Protein AF-A0A7C6W5L2-F1 (afdb_monomer_lite)

Structure (mmCIF, N/CA/C/O backbone):
data_AF-A0A7C6W5L2-F1
#
_entry.id   AF-A0A7C6W5L2-F1
#
loop_
_atom_site.group_PDB
_atom_site.id
_atom_site.type_symbol
_atom_site.label_atom_id
_atom_site.label_alt_id
_atom_site.label_comp_id
_atom_site.label_asym_id
_atom_site.label_entity_id
_atom_site.label_seq_id
_atom_site.pdbx_PDB_ins_code
_atom_site.Cartn_x
_atom_site.Cartn_y
_atom_site.Cartn_z
_atom_site.occupancy
_atom_site.B_iso_or_equiv
_atom_site.auth_seq_id
_atom_site.auth_comp_id
_atom_site.auth_asym_id
_atom_site.auth_atom_id
_atom_site.pdbx_PDB_model_num
ATOM 1 N N . MET A 1 1 ? 48.174 -34.275 -62.825 1.00 32.31 1 MET A N 1
ATOM 2 C CA . MET A 1 1 ? 49.366 -34.401 -63.696 1.00 32.31 1 MET A CA 1
ATOM 3 C C . MET A 1 1 ? 49.491 -33.127 -64.518 1.00 32.31 1 MET A C 1
ATOM 5 O O . MET A 1 1 ? 48.513 -32.712 -65.124 1.00 32.31 1 MET A O 1
ATOM 9 N N . SER A 1 2 ? 50.629 -32.445 -64.409 1.00 30.73 2 SER A N 1
ATOM 10 C CA . SER A 1 2 ? 50.827 -31.044 -64.792 1.00 30.73 2 SER A CA 1
ATOM 11 C C . SER A 1 2 ? 50.818 -30.806 -66.311 1.00 30.73 2 SER A C 1
ATOM 13 O O . SER A 1 2 ? 51.576 -31.419 -67.053 1.00 30.73 2 SER A O 1
ATOM 15 N N . LYS A 1 3 ? 50.015 -29.836 -66.771 1.00 38.62 3 LYS A N 1
ATOM 16 C CA . LYS A 1 3 ? 50.147 -29.201 -68.102 1.00 38.62 3 LYS A CA 1
ATOM 17 C C . LYS A 1 3 ? 51.087 -27.974 -68.085 1.00 38.62 3 LYS A C 1
ATOM 19 O O . LYS A 1 3 ? 51.081 -27.175 -69.011 1.00 38.62 3 LYS A O 1
ATOM 24 N N . TYR A 1 4 ? 51.915 -27.842 -67.047 1.00 45.22 4 TYR A N 1
ATOM 25 C CA . TYR A 1 4 ? 52.828 -26.714 -66.814 1.00 45.22 4 TYR A CA 1
ATOM 26 C C . TYR A 1 4 ? 54.312 -26.855 -67.250 1.00 45.22 4 TYR A C 1
ATOM 28 O O . TYR A 1 4 ? 55.061 -25.924 -66.961 1.00 45.22 4 TYR A O 1
ATOM 36 N N . PRO A 1 5 ? 54.806 -27.896 -67.965 1.00 44.97 5 PRO A N 1
ATOM 37 C CA . PRO A 1 5 ? 56.204 -27.876 -68.412 1.00 44.97 5 PRO A CA 1
ATOM 38 C C . PRO A 1 5 ? 56.435 -27.195 -69.772 1.00 44.97 5 PRO A C 1
ATOM 40 O O . PRO A 1 5 ? 57.545 -26.745 -70.023 1.00 44.97 5 PRO A O 1
ATOM 43 N N . LEU A 1 6 ? 55.436 -27.082 -70.656 1.00 40.78 6 LEU A N 1
ATOM 44 C CA . LEU A 1 6 ? 55.685 -26.679 -72.053 1.00 40.78 6 LEU A CA 1
ATOM 45 C C . LEU A 1 6 ? 55.864 -25.166 -72.251 1.00 40.78 6 LEU A C 1
ATOM 47 O O . LEU A 1 6 ? 56.738 -24.765 -73.013 1.00 40.78 6 LEU A O 1
ATOM 51 N N . THR A 1 7 ? 55.111 -24.318 -71.547 1.00 45.84 7 THR A N 1
ATOM 52 C CA . THR A 1 7 ? 55.201 -22.853 -71.715 1.00 45.84 7 THR A CA 1
ATOM 53 C C . THR A 1 7 ? 56.449 -22.276 -71.044 1.00 45.84 7 THR A C 1
ATOM 55 O O . THR A 1 7 ? 57.139 -21.446 -71.630 1.00 45.84 7 THR A O 1
ATOM 58 N N . VAL A 1 8 ? 56.797 -22.774 -69.851 1.00 45.59 8 VAL A N 1
ATOM 59 C CA . VAL A 1 8 ? 58.032 -22.393 -69.145 1.00 45.59 8 VAL A CA 1
ATOM 60 C C . VAL A 1 8 ? 59.259 -22.918 -69.895 1.00 45.59 8 VAL A C 1
ATOM 62 O O . VAL A 1 8 ? 60.218 -22.170 -70.073 1.00 45.59 8 VAL A O 1
ATOM 65 N N . ALA A 1 9 ? 59.210 -24.146 -70.431 1.00 44.41 9 ALA A N 1
ATOM 66 C CA . ALA A 1 9 ? 60.276 -24.663 -71.290 1.00 44.41 9 ALA A CA 1
ATOM 67 C C . ALA A 1 9 ? 60.397 -23.878 -72.605 1.00 44.41 9 ALA A C 1
ATOM 69 O O . ALA A 1 9 ? 61.513 -23.604 -73.023 1.00 44.41 9 ALA A O 1
ATOM 70 N N . ALA A 1 10 ? 59.295 -23.452 -73.233 1.00 46.69 10 ALA A N 1
ATOM 71 C CA . ALA A 1 10 ? 59.334 -22.654 -74.463 1.00 46.69 10 ALA A CA 1
ATOM 72 C C . ALA A 1 10 ? 59.912 -21.242 -74.245 1.00 46.69 10 ALA A C 1
ATOM 74 O O . ALA A 1 10 ? 60.641 -20.738 -75.100 1.00 46.69 10 ALA A O 1
ATOM 75 N N . ILE A 1 11 ? 59.633 -20.622 -73.093 1.00 49.59 11 ILE A N 1
ATOM 76 C CA . ILE A 1 11 ? 60.203 -19.323 -72.701 1.00 49.59 11 ILE A CA 1
ATOM 77 C C . ILE A 1 11 ? 61.696 -19.463 -72.360 1.00 49.59 11 ILE A C 1
ATOM 79 O O . ILE A 1 11 ? 62.499 -18.645 -72.810 1.00 49.59 11 ILE A O 1
ATOM 83 N N . LEU A 1 12 ? 62.088 -20.525 -71.643 1.00 44.00 12 LEU A N 1
ATOM 84 C CA . LEU A 1 12 ? 63.493 -20.839 -71.346 1.00 44.00 12 LEU A CA 1
ATOM 85 C C . LEU A 1 12 ? 64.294 -21.172 -72.617 1.00 44.00 12 LEU A C 1
ATOM 87 O O . LEU A 1 12 ? 65.422 -20.711 -72.766 1.00 44.00 12 LEU A O 1
ATOM 91 N N . TYR A 1 13 ? 63.706 -21.919 -73.557 1.00 46.22 13 TYR A N 1
ATOM 92 C CA . TYR A 1 13 ? 64.364 -22.327 -74.801 1.00 46.22 13 TYR A CA 1
ATOM 93 C C . TYR A 1 13 ? 64.533 -21.156 -75.782 1.00 46.22 13 TYR A C 1
ATOM 95 O O . TYR A 1 13 ? 65.563 -21.064 -76.442 1.00 46.22 13 TYR A O 1
ATOM 103 N N . ARG A 1 14 ? 63.581 -20.209 -75.844 1.00 44.06 14 ARG A N 1
ATOM 104 C CA . ARG A 1 14 ? 63.756 -18.965 -76.624 1.00 44.06 14 ARG A CA 1
ATOM 105 C C . ARG A 1 14 ? 64.799 -18.027 -76.016 1.00 44.06 14 ARG A C 1
ATOM 107 O O . ARG A 1 14 ? 65.613 -17.496 -76.760 1.00 44.06 14 ARG A O 1
ATOM 114 N N . GLY A 1 15 ? 64.819 -17.871 -74.689 1.00 45.81 15 GLY A N 1
ATOM 115 C CA . GLY A 1 15 ? 65.802 -17.022 -74.002 1.00 45.81 15 GLY A CA 1
ATOM 116 C C . GLY A 1 15 ? 67.249 -17.525 -74.106 1.00 45.81 15 GLY A C 1
ATOM 117 O O . GLY A 1 15 ? 68.173 -16.722 -74.083 1.00 45.81 15 GLY A O 1
ATOM 118 N N . LEU A 1 16 ? 67.450 -18.838 -74.263 1.00 45.91 16 LEU A N 1
ATOM 119 C CA . LEU A 1 16 ? 68.765 -19.446 -74.509 1.00 45.91 16 LEU A CA 1
ATOM 120 C C . LEU A 1 16 ? 69.234 -19.323 -75.970 1.00 45.91 16 LEU A C 1
ATOM 122 O O . LEU A 1 16 ? 70.437 -19.301 -76.216 1.00 45.91 16 LEU A O 1
ATOM 126 N N . MET A 1 17 ? 68.304 -19.257 -76.930 1.00 44.97 17 MET A N 1
ATOM 127 C CA . MET A 1 17 ? 68.608 -19.203 -78.371 1.00 44.97 17 MET A CA 1
ATOM 128 C C . MET A 1 17 ? 68.812 -17.773 -78.888 1.00 44.97 17 MET A C 1
ATOM 130 O O . MET A 1 17 ? 69.548 -17.562 -79.850 1.00 44.97 17 MET A O 1
ATOM 134 N N . GLU A 1 18 ? 68.196 -16.783 -78.246 1.00 47.03 18 GLU A N 1
ATOM 135 C CA . GLU A 1 18 ? 68.377 -15.365 -78.551 1.00 47.03 18 GLU A CA 1
ATOM 136 C C . GLU A 1 18 ? 69.381 -14.776 -77.558 1.00 47.03 18 GLU A C 1
ATOM 138 O O . GLU A 1 18 ? 69.009 -14.207 -76.535 1.00 47.03 18 GLU A O 1
ATOM 143 N N . GLY A 1 19 ? 70.675 -14.957 -77.834 1.00 50.03 19 GLY A N 1
ATOM 144 C CA . GLY A 1 19 ? 71.755 -14.394 -77.027 1.00 50.03 19 GLY A CA 1
ATOM 145 C C . GLY A 1 19 ? 71.702 -12.864 -76.971 1.00 50.03 19 GLY A C 1
ATOM 146 O O . GLY A 1 19 ? 72.379 -12.204 -77.749 1.00 50.03 19 GLY A O 1
ATOM 147 N N . SER A 1 20 ? 70.903 -12.304 -76.057 1.00 45.38 20 SER A N 1
ATOM 148 C CA . SER A 1 20 ? 70.954 -10.906 -75.613 1.00 45.38 20 SER A CA 1
ATOM 149 C C . SER A 1 20 ? 69.972 -10.620 -74.461 1.00 45.38 20 SER A C 1
ATOM 151 O O . SER A 1 20 ? 68.774 -10.857 -74.581 1.00 45.38 20 SER A O 1
ATOM 153 N N . ASN A 1 21 ? 70.499 -9.985 -73.407 1.00 46.78 21 ASN A N 1
ATOM 154 C CA . ASN A 1 21 ? 69.825 -9.185 -72.370 1.00 46.78 21 ASN A CA 1
ATOM 155 C C . ASN A 1 21 ? 69.047 -9.906 -71.247 1.00 46.78 21 ASN A C 1
ATOM 157 O O . ASN A 1 21 ? 67.815 -9.926 -71.215 1.00 46.78 21 ASN A O 1
ATOM 161 N N . GLU A 1 22 ? 69.803 -10.312 -70.219 1.00 48.34 22 GLU A N 1
ATOM 162 C CA . GLU A 1 22 ? 69.369 -10.610 -68.835 1.00 48.34 22 GLU A CA 1
ATOM 163 C C . GLU A 1 22 ? 68.296 -9.625 -68.305 1.00 48.34 22 GLU A C 1
ATOM 165 O O . GLU A 1 22 ? 67.343 -10.012 -67.631 1.00 48.34 22 GLU A O 1
ATOM 170 N N . THR A 1 23 ? 68.363 -8.355 -68.714 1.00 55.75 23 THR A N 1
ATOM 171 C CA . THR A 1 23 ? 67.434 -7.280 -68.331 1.00 55.75 23 THR A CA 1
ATOM 172 C C . THR A 1 23 ? 66.011 -7.414 -68.882 1.00 55.75 23 THR A C 1
ATOM 174 O O . THR A 1 23 ? 65.064 -7.002 -68.209 1.00 55.75 23 THR A O 1
ATOM 177 N N . ILE A 1 24 ? 65.810 -7.983 -70.076 1.00 52.53 24 ILE A N 1
ATOM 178 C CA . ILE A 1 24 ? 64.459 -8.178 -70.642 1.00 52.53 24 ILE A CA 1
ATOM 179 C C . ILE A 1 24 ? 63.781 -9.377 -69.975 1.00 52.53 24 ILE A C 1
ATOM 181 O O . ILE A 1 24 ? 62.580 -9.340 -69.696 1.00 52.53 24 ILE A O 1
ATOM 185 N N . PHE A 1 25 ? 64.557 -10.422 -69.684 1.00 48.88 25 PHE A N 1
ATOM 186 C CA . PHE A 1 25 ? 64.067 -11.619 -69.014 1.00 48.88 25 PHE A CA 1
ATOM 187 C C . PHE A 1 25 ? 63.649 -11.324 -67.571 1.00 48.88 25 PHE A C 1
ATOM 189 O O . PHE A 1 25 ? 62.540 -11.678 -67.172 1.00 48.88 25 PHE A O 1
ATOM 196 N N . ASP A 1 26 ? 64.473 -10.593 -66.816 1.00 55.25 26 ASP A N 1
ATOM 197 C CA . ASP A 1 26 ? 64.144 -10.199 -65.443 1.00 55.25 26 ASP A CA 1
ATOM 198 C C . ASP A 1 26 ? 62.945 -9.254 -65.368 1.00 55.25 26 ASP A C 1
ATOM 200 O O . ASP A 1 26 ? 62.120 -9.368 -64.458 1.00 55.25 26 ASP A O 1
ATOM 204 N N . LYS A 1 27 ? 62.801 -8.351 -66.345 1.00 61.06 27 LYS A N 1
ATOM 205 C CA . LYS A 1 27 ? 61.622 -7.487 -66.451 1.00 61.06 27 LYS A CA 1
ATOM 206 C C . LYS A 1 27 ? 60.355 -8.309 -66.702 1.00 61.06 27 LYS A C 1
ATOM 208 O O . LYS A 1 27 ? 59.398 -8.179 -65.943 1.00 61.06 27 LYS A O 1
ATOM 213 N N . ARG A 1 28 ? 60.379 -9.224 -67.678 1.00 55.06 28 ARG A N 1
ATOM 214 C CA . ARG A 1 28 ? 59.243 -10.117 -67.972 1.00 55.06 28 ARG A CA 1
ATOM 215 C C . ARG A 1 28 ? 58.920 -11.065 -66.819 1.00 55.06 28 ARG A C 1
ATOM 217 O O . ARG A 1 28 ? 57.756 -11.349 -66.571 1.00 55.06 28 ARG A O 1
ATOM 224 N N . LYS A 1 29 ? 59.930 -11.533 -66.082 1.00 52.66 29 LYS A N 1
ATOM 225 C CA . LYS A 1 29 ? 59.749 -12.367 -64.888 1.00 52.66 29 LYS A CA 1
ATOM 226 C C . LYS A 1 29 ? 59.066 -11.594 -63.758 1.00 52.66 29 LYS A C 1
ATOM 228 O O . LYS A 1 29 ? 58.183 -12.143 -63.107 1.00 52.66 29 LYS A O 1
ATOM 233 N N . LYS A 1 30 ? 59.444 -10.331 -63.529 1.00 62.56 30 LYS A N 1
ATOM 234 C CA . LYS A 1 30 ? 58.779 -9.456 -62.547 1.00 62.56 30 LYS A CA 1
ATOM 235 C C . LYS A 1 30 ? 57.338 -9.142 -62.947 1.00 62.56 30 LYS A C 1
ATOM 237 O O . LYS A 1 30 ? 56.463 -9.244 -62.095 1.00 62.56 30 LYS A O 1
ATOM 242 N N . GLU A 1 31 ? 57.096 -8.834 -64.222 1.00 66.25 31 GLU A N 1
ATOM 243 C CA . GLU A 1 31 ? 55.747 -8.626 -64.772 1.00 66.25 31 GLU A CA 1
ATOM 244 C C . GLU A 1 31 ? 54.879 -9.882 -64.593 1.00 66.25 31 GLU A C 1
ATOM 246 O O . GLU A 1 31 ? 53.773 -9.791 -64.075 1.00 66.25 31 GLU A O 1
ATOM 251 N N . TYR A 1 32 ? 55.413 -11.071 -64.893 1.00 60.19 32 TYR A N 1
ATOM 252 C CA . TYR A 1 32 ? 54.702 -12.339 -64.703 1.00 60.19 32 TYR A CA 1
ATOM 253 C C . TYR A 1 32 ? 54.380 -12.641 -63.229 1.00 60.19 32 TYR A C 1
ATOM 255 O O . TYR A 1 32 ? 53.272 -13.058 -62.908 1.00 60.19 32 TYR A O 1
ATOM 263 N N . ILE A 1 33 ? 55.332 -12.424 -62.311 1.00 62.69 33 ILE A N 1
ATOM 264 C CA . ILE A 1 33 ? 55.107 -12.623 -60.866 1.00 62.69 33 ILE A CA 1
ATOM 265 C C . ILE A 1 33 ? 54.039 -11.656 -60.342 1.00 62.69 33 ILE A C 1
ATOM 267 O O . ILE A 1 33 ? 53.239 -12.034 -59.487 1.00 62.69 33 ILE A O 1
ATOM 271 N N . GLN A 1 34 ? 54.033 -10.417 -60.833 1.00 69.19 34 GLN A N 1
ATOM 272 C CA . GLN A 1 34 ? 53.025 -9.426 -60.474 1.00 69.19 34 GLN A CA 1
ATOM 273 C C . GLN A 1 34 ? 51.640 -9.835 -61.000 1.00 69.19 34 GLN A C 1
ATOM 275 O O . GLN A 1 34 ? 50.690 -9.853 -60.225 1.00 69.19 34 GLN A O 1
ATOM 280 N N . GLU A 1 35 ? 51.542 -10.277 -62.256 1.00 66.69 35 GLU A N 1
ATOM 281 C CA . GLU A 1 35 ? 50.292 -10.782 -62.844 1.00 66.69 35 GLU A CA 1
ATOM 282 C C . GLU A 1 35 ? 49.745 -12.022 -62.113 1.00 66.69 35 GLU A C 1
ATOM 284 O O . GLU A 1 35 ? 48.538 -12.138 -61.913 1.00 66.69 35 GLU A O 1
ATOM 289 N N . GLU A 1 36 ? 50.607 -12.945 -61.677 1.00 69.00 36 GLU A N 1
ATOM 290 C CA . GLU A 1 36 ? 50.207 -14.107 -60.865 1.00 69.00 36 GLU A CA 1
ATOM 291 C C . GLU A 1 36 ? 49.667 -13.692 -59.490 1.00 69.00 36 GLU A C 1
ATOM 293 O O . GLU A 1 36 ? 48.654 -14.228 -59.043 1.00 69.00 36 GLU A O 1
ATOM 298 N N . LYS A 1 37 ? 50.293 -12.708 -58.828 1.00 68.31 37 LYS A N 1
ATOM 299 C CA . LYS A 1 37 ? 49.798 -12.169 -57.550 1.00 68.31 37 LYS A CA 1
ATOM 300 C C . LYS A 1 37 ? 48.452 -11.466 -57.707 1.00 68.31 37 LYS A C 1
ATOM 302 O O . LYS A 1 37 ? 47.569 -11.672 -56.878 1.00 68.31 37 LYS A O 1
ATOM 307 N N . GLU A 1 38 ? 48.290 -10.680 -58.769 1.00 66.50 38 GLU A N 1
ATOM 308 C CA . GLU A 1 38 ? 47.026 -10.015 -59.098 1.00 66.50 38 GLU A CA 1
ATOM 309 C C . GLU A 1 38 ? 45.922 -11.043 -59.364 1.00 66.50 38 GLU A C 1
ATOM 311 O O . GLU A 1 38 ? 44.841 -10.949 -58.787 1.00 66.50 38 GLU A O 1
ATOM 316 N N . ARG A 1 39 ? 46.207 -12.093 -60.145 1.00 64.88 39 ARG A N 1
ATOM 317 C CA . ARG A 1 39 ? 45.255 -13.186 -60.403 1.00 64.88 39 ARG A CA 1
ATOM 318 C C . ARG A 1 39 ? 44.911 -13.990 -59.152 1.00 64.88 39 ARG A C 1
ATOM 320 O O . ARG A 1 39 ? 43.749 -14.346 -58.978 1.00 64.88 39 ARG A O 1
ATOM 327 N N . ALA A 1 40 ? 45.884 -14.278 -58.287 1.00 66.81 40 ALA A N 1
ATOM 328 C CA . ALA A 1 40 ? 45.647 -15.000 -57.039 1.00 66.81 40 ALA A CA 1
ATOM 329 C C . ALA A 1 40 ? 44.753 -14.198 -56.080 1.00 66.81 40 ALA A C 1
ATOM 331 O O . ALA A 1 40 ? 43.814 -14.761 -55.522 1.00 66.81 40 ALA A O 1
ATOM 332 N N . PHE A 1 41 ? 44.997 -12.889 -55.949 1.00 61.59 41 PHE A N 1
ATOM 333 C CA . PHE A 1 41 ? 44.138 -11.981 -55.186 1.00 61.59 41 PHE A CA 1
ATOM 334 C C . PHE A 1 41 ? 42.732 -11.896 -55.787 1.00 61.59 41 PHE A C 1
ATOM 336 O O . PHE A 1 41 ? 41.747 -12.094 -55.086 1.00 61.59 41 PHE A O 1
ATOM 343 N N . VAL A 1 42 ? 42.608 -11.680 -57.099 1.00 59.88 42 VAL A N 1
ATOM 344 C CA . VAL A 1 42 ? 41.291 -11.630 -57.750 1.00 59.88 42 VAL A CA 1
ATOM 345 C C . VAL A 1 42 ? 40.543 -12.955 -57.582 1.00 59.88 42 VAL A C 1
ATOM 347 O O . VAL A 1 42 ? 39.346 -12.948 -57.316 1.00 59.88 42 VAL A O 1
ATOM 350 N N . SER A 1 43 ? 41.232 -14.098 -57.639 1.00 64.38 43 SER A N 1
ATOM 351 C CA . SER A 1 43 ? 40.622 -15.403 -57.375 1.00 64.38 43 SER A CA 1
ATOM 352 C C . SER A 1 43 ? 40.175 -15.588 -55.920 1.00 64.38 43 SER A C 1
ATOM 354 O O . SER A 1 43 ? 39.200 -16.308 -55.703 1.00 64.38 43 SER A O 1
ATOM 356 N N . SER A 1 44 ? 40.858 -14.998 -54.931 1.00 60.28 44 SER A N 1
ATOM 357 C CA . SER A 1 44 ? 40.404 -15.036 -53.534 1.00 60.28 44 SER A CA 1
ATOM 358 C C . SER A 1 44 ? 39.222 -14.094 -53.307 1.00 60.28 44 SER A C 1
ATOM 360 O O . SER A 1 44 ? 38.222 -14.524 -52.743 1.00 60.28 44 SER A O 1
ATOM 362 N N . VAL A 1 45 ? 39.267 -12.870 -53.845 1.00 54.31 45 VAL A N 1
ATOM 363 C CA . VAL A 1 45 ? 38.169 -11.888 -53.747 1.00 54.31 45 VAL A CA 1
ATOM 364 C C . VAL A 1 45 ? 36.915 -12.374 -54.478 1.00 54.31 45 VAL A C 1
ATOM 366 O O . VAL A 1 45 ? 35.826 -12.246 -53.943 1.00 54.31 45 VAL A O 1
ATOM 369 N N . LEU A 1 46 ? 37.027 -13.017 -55.647 1.00 60.44 46 LEU A N 1
ATOM 370 C CA . LEU A 1 46 ? 35.873 -13.624 -56.336 1.00 60.44 46 LEU A CA 1
ATOM 371 C C . LEU A 1 46 ? 35.185 -14.720 -55.513 1.00 60.44 46 LEU A C 1
ATOM 373 O O . LEU A 1 46 ? 33.991 -14.959 -55.680 1.00 60.44 46 LEU A O 1
ATOM 377 N N . LYS A 1 47 ? 35.944 -15.417 -54.663 1.00 62.28 47 LYS A N 1
ATOM 378 C CA . LYS A 1 47 ? 35.429 -16.493 -53.815 1.00 62.28 47 LYS A CA 1
ATOM 379 C C . LYS A 1 47 ? 34.795 -15.957 -52.533 1.00 62.28 47 LYS A C 1
ATOM 381 O O . LYS A 1 47 ? 33.846 -16.558 -52.041 1.00 62.28 47 LYS A O 1
ATOM 386 N N . GLU A 1 48 ? 35.351 -14.881 -51.993 1.00 48.56 48 GLU A N 1
ATOM 387 C CA . GLU A 1 48 ? 34.982 -14.329 -50.690 1.00 48.56 48 GLU A CA 1
ATOM 388 C C . GLU A 1 48 ? 33.934 -13.209 -50.812 1.00 48.56 48 GLU A C 1
ATOM 390 O O . GLU A 1 48 ? 33.037 -13.143 -49.982 1.00 48.56 48 GLU A O 1
ATOM 395 N N . TYR A 1 49 ? 33.974 -12.424 -51.899 1.00 56.22 49 TYR A N 1
ATOM 396 C CA . TYR A 1 49 ? 33.248 -11.154 -52.077 1.00 56.22 49 TYR A CA 1
ATOM 397 C C . TYR A 1 49 ? 32.587 -11.002 -53.472 1.00 56.22 49 TYR A C 1
ATOM 399 O O . TYR A 1 49 ? 32.880 -10.066 -54.228 1.00 56.22 49 TYR A O 1
ATOM 407 N N . PRO A 1 50 ? 31.693 -11.924 -53.887 1.00 57.25 50 PRO A N 1
ATOM 408 C CA . PRO A 1 50 ? 31.160 -11.958 -55.255 1.00 57.25 50 PRO A CA 1
ATOM 409 C C . PRO A 1 50 ? 30.245 -10.768 -55.607 1.00 57.25 50 PRO A C 1
ATOM 411 O O . PRO A 1 50 ? 30.118 -10.418 -56.782 1.00 57.25 50 PRO A O 1
ATOM 414 N N . HIS A 1 51 ? 29.613 -10.129 -54.619 1.00 52.31 51 HIS A N 1
ATOM 415 C CA . HIS A 1 51 ? 28.629 -9.062 -54.841 1.00 52.31 51 HIS A CA 1
ATOM 416 C C . HIS A 1 51 ? 29.272 -7.683 -55.066 1.00 52.31 51 HIS A C 1
ATOM 418 O O . HIS A 1 51 ? 28.863 -6.966 -55.984 1.00 52.31 51 HIS A O 1
ATOM 424 N N . ALA A 1 52 ? 30.329 -7.344 -54.320 1.00 51.81 52 ALA A N 1
ATOM 425 C CA . ALA A 1 52 ? 31.068 -6.086 -54.474 1.00 51.81 52 ALA A CA 1
ATOM 426 C C . ALA A 1 52 ? 31.731 -5.953 -55.862 1.00 51.81 52 ALA A C 1
ATOM 428 O O . ALA A 1 52 ? 31.800 -4.867 -56.442 1.00 51.81 52 ALA A O 1
ATOM 429 N N . ILE A 1 53 ? 32.152 -7.078 -56.447 1.00 55.62 53 ILE A N 1
ATOM 430 C CA . ILE A 1 53 ? 32.722 -7.127 -57.800 1.00 55.62 53 ILE A CA 1
ATOM 431 C C . ILE A 1 53 ? 31.657 -6.824 -58.869 1.00 55.62 53 ILE A C 1
ATOM 433 O O . ILE A 1 53 ? 31.934 -6.093 -59.822 1.00 55.62 53 ILE A O 1
ATOM 437 N N . GLY A 1 54 ? 30.428 -7.327 -58.709 1.00 56.12 54 GLY A N 1
ATOM 438 C CA . GLY A 1 54 ? 29.327 -7.062 -59.646 1.00 56.12 54 GLY A CA 1
ATOM 439 C C . GLY A 1 54 ? 28.988 -5.572 -59.779 1.00 56.12 54 GLY A C 1
ATOM 440 O O . GLY A 1 54 ? 28.626 -5.112 -60.866 1.00 56.12 54 GLY A O 1
ATOM 441 N N . TYR A 1 55 ? 29.180 -4.811 -58.698 1.00 51.84 55 TYR A N 1
ATOM 442 C CA . TYR A 1 55 ? 28.994 -3.362 -58.660 1.00 51.84 55 TYR A CA 1
ATOM 443 C C . TYR A 1 55 ? 30.101 -2.599 -59.410 1.00 51.84 55 TYR A C 1
ATOM 445 O O . TYR A 1 55 ? 29.809 -1.666 -60.154 1.00 51.84 55 TYR A O 1
ATOM 453 N N . LEU A 1 56 ? 31.365 -3.018 -59.275 1.00 54.03 56 LEU A N 1
ATOM 454 C CA . LEU A 1 56 ? 32.515 -2.325 -59.877 1.00 54.03 56 LEU A CA 1
ATOM 455 C C . LEU A 1 56 ? 32.665 -2.544 -61.384 1.00 54.03 56 LEU A C 1
ATOM 457 O O . LEU A 1 56 ? 33.128 -1.651 -62.088 1.00 54.03 56 LEU A O 1
ATOM 461 N N . ILE A 1 57 ? 32.279 -3.719 -61.881 1.00 57.09 57 ILE A N 1
ATOM 462 C CA . ILE A 1 57 ? 32.424 -4.086 -63.302 1.00 57.09 57 ILE A CA 1
ATOM 463 C C . ILE A 1 57 ? 31.090 -3.909 -64.057 1.00 57.09 57 ILE A C 1
ATOM 465 O O . ILE A 1 57 ? 30.990 -4.195 -65.246 1.00 57.09 57 ILE A O 1
ATOM 469 N N . GLY A 1 58 ? 30.050 -3.412 -63.374 1.00 47.91 58 GLY A N 1
ATOM 470 C CA . GLY A 1 58 ? 28.755 -3.084 -63.964 1.00 47.91 58 GLY A CA 1
ATOM 471 C C . GLY A 1 58 ? 28.042 -4.294 -64.566 1.00 47.91 58 GLY A C 1
ATOM 472 O O . GLY A 1 58 ? 27.946 -4.392 -65.780 1.00 47.91 58 GLY A O 1
ATOM 473 N N . ASN A 1 59 ? 27.532 -5.210 -63.732 1.00 50.78 59 ASN A N 1
ATOM 474 C CA . ASN A 1 59 ? 26.599 -6.304 -64.087 1.00 50.78 59 ASN A CA 1
ATOM 475 C C . ASN A 1 59 ? 26.922 -7.179 -65.329 1.00 50.78 59 ASN A C 1
ATOM 477 O O . ASN A 1 59 ? 26.083 -7.977 -65.747 1.00 50.78 59 ASN A O 1
ATOM 481 N N . HIS A 1 60 ? 28.125 -7.106 -65.900 1.00 46.84 60 HIS A N 1
ATOM 482 C CA . HIS A 1 60 ? 28.509 -7.832 -67.116 1.00 46.84 60 HIS A CA 1
ATOM 483 C C . HIS A 1 60 ? 29.256 -9.149 -66.870 1.00 46.84 60 HIS A C 1
ATOM 485 O O . HIS A 1 60 ? 29.763 -9.749 -67.815 1.00 46.84 60 HIS A O 1
ATOM 491 N N . LEU A 1 61 ? 29.264 -9.675 -65.641 1.00 49.28 61 LEU A N 1
ATOM 492 C CA . LEU A 1 61 ? 29.784 -11.020 -65.368 1.00 49.28 61 LEU A CA 1
ATOM 493 C C . LEU A 1 61 ? 28.791 -12.097 -65.834 1.00 49.28 61 LEU A C 1
ATOM 495 O O . LEU A 1 61 ? 28.178 -12.810 -65.044 1.00 49.28 61 LEU A O 1
ATOM 499 N N . SER A 1 62 ? 28.623 -12.224 -67.149 1.00 42.72 62 SER A N 1
ATOM 500 C CA . SER A 1 62 ? 27.923 -13.347 -67.760 1.00 42.72 62 SER A CA 1
ATOM 501 C C . SER A 1 62 ? 28.868 -14.546 -67.851 1.00 42.72 62 SER A C 1
ATOM 503 O O . SER A 1 62 ? 29.588 -14.663 -68.831 1.00 42.72 62 SER A O 1
ATOM 505 N N . ASN A 1 63 ? 28.868 -15.431 -66.849 1.00 46.00 63 ASN A N 1
ATOM 506 C CA . ASN A 1 63 ? 29.317 -16.836 -66.931 1.00 46.00 63 ASN A CA 1
ATOM 507 C C . ASN A 1 63 ? 30.579 -17.154 -67.773 1.00 46.00 63 ASN A C 1
ATOM 509 O O . ASN A 1 63 ? 30.654 -18.214 -68.395 1.00 46.00 63 ASN A O 1
ATOM 513 N N . THR A 1 64 ? 31.588 -16.287 -67.805 1.00 45.41 64 THR A N 1
ATOM 514 C CA . THR A 1 64 ? 32.854 -16.572 -68.490 1.00 45.41 64 THR A CA 1
ATOM 515 C C . THR A 1 64 ? 33.937 -16.821 -67.455 1.00 45.41 64 THR A C 1
ATOM 517 O O . THR A 1 64 ? 34.309 -15.919 -66.713 1.00 45.41 64 THR A O 1
ATOM 520 N N . GLU A 1 65 ? 34.469 -18.047 -67.429 1.00 52.16 65 GLU A N 1
ATOM 521 C CA . GLU A 1 65 ? 35.530 -18.536 -66.524 1.00 52.16 65 GLU A CA 1
ATOM 522 C C . GLU A 1 65 ? 36.881 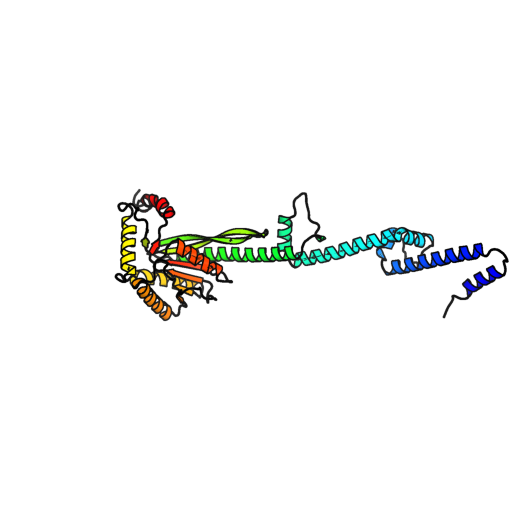-17.790 -66.645 1.00 52.16 65 GLU A C 1
ATOM 524 O O . GLU A 1 65 ? 37.883 -18.203 -66.063 1.00 52.16 65 GLU A O 1
ATOM 529 N N . THR A 1 66 ? 36.947 -16.687 -67.391 1.00 58.06 66 THR A N 1
ATOM 530 C CA . THR A 1 66 ? 38.175 -15.926 -67.630 1.00 58.06 66 THR A CA 1
ATOM 531 C C . THR A 1 66 ? 37.890 -14.429 -67.680 1.00 58.06 66 THR A C 1
ATOM 533 O O . THR A 1 66 ? 37.287 -13.954 -68.641 1.00 58.06 66 THR A O 1
ATOM 536 N N . LEU A 1 67 ? 38.373 -13.699 -66.670 1.00 62.88 67 LEU A N 1
ATOM 537 C CA . LEU A 1 67 ? 38.453 -12.236 -66.669 1.00 62.88 67 LEU A CA 1
ATOM 538 C C . LEU A 1 67 ? 39.548 -11.757 -67.633 1.00 62.88 67 LEU A C 1
ATOM 540 O O . LEU A 1 67 ? 40.616 -12.373 -67.738 1.00 62.88 67 LEU A O 1
ATOM 544 N N . SER A 1 68 ? 39.306 -10.641 -68.314 1.00 68.88 68 SER A N 1
ATOM 545 C CA . SER A 1 68 ? 40.320 -9.937 -69.098 1.00 68.88 68 SER A CA 1
ATOM 546 C C . SER A 1 68 ? 41.377 -9.285 -68.195 1.00 68.88 68 SER A C 1
ATOM 548 O O . SER A 1 68 ? 41.178 -9.076 -66.997 1.00 68.88 68 SER A O 1
ATOM 550 N N . LYS A 1 69 ? 42.539 -8.954 -68.772 1.00 64.00 69 LYS A N 1
ATOM 551 C CA . LYS A 1 69 ? 43.655 -8.338 -68.036 1.00 64.00 69 LYS A CA 1
ATOM 552 C C . LYS A 1 69 ? 43.276 -6.981 -67.425 1.00 64.00 69 LYS A C 1
ATOM 554 O O . LYS A 1 69 ? 43.681 -6.693 -66.303 1.00 64.00 69 LYS A O 1
ATOM 559 N N . ASP A 1 70 ? 42.475 -6.194 -68.136 1.00 66.00 70 ASP A N 1
ATOM 560 C CA . ASP A 1 70 ? 42.053 -4.862 -67.694 1.00 66.00 70 ASP A CA 1
ATOM 561 C C . ASP A 1 70 ? 41.026 -4.939 -66.550 1.00 66.00 70 ASP A C 1
ATOM 563 O O . ASP A 1 70 ? 41.063 -4.127 -65.624 1.00 66.00 70 ASP A O 1
ATOM 567 N N . GLU A 1 71 ? 40.164 -5.963 -66.551 1.00 65.44 71 GLU A N 1
ATOM 568 C CA . GLU A 1 71 ? 39.238 -6.250 -65.445 1.00 65.44 71 GLU A CA 1
ATOM 569 C C . GLU A 1 71 ? 39.987 -6.699 -64.185 1.00 65.44 71 GLU A C 1
ATOM 571 O O . GLU A 1 71 ? 39.726 -6.180 -63.102 1.00 65.44 71 GLU A O 1
ATOM 576 N N . VAL A 1 72 ? 40.969 -7.601 -64.317 1.00 63.66 72 VAL A N 1
ATOM 577 C CA . VAL A 1 72 ? 41.830 -8.030 -63.195 1.00 63.66 72 VAL A CA 1
ATOM 578 C C . VAL A 1 72 ? 42.558 -6.833 -62.585 1.00 63.66 72 VAL A C 1
ATOM 580 O O . VAL A 1 72 ? 42.583 -6.686 -61.363 1.00 63.66 72 VAL A O 1
ATOM 583 N N . HIS A 1 73 ? 43.103 -5.954 -63.429 1.00 66.88 73 HIS A N 1
ATOM 584 C CA . HIS A 1 73 ? 43.802 -4.762 -62.967 1.00 66.88 73 HIS A CA 1
ATOM 585 C C . HIS A 1 73 ? 42.852 -3.784 -62.267 1.00 66.88 73 HIS A C 1
ATOM 587 O O . HIS A 1 73 ? 43.172 -3.286 -61.195 1.00 66.88 73 HIS A O 1
ATOM 593 N N . THR A 1 74 ? 41.647 -3.576 -62.804 1.00 66.19 74 THR A N 1
ATOM 594 C CA . THR A 1 74 ? 40.639 -2.685 -62.212 1.00 66.19 74 THR A CA 1
ATOM 595 C C . THR A 1 74 ? 40.157 -3.186 -60.847 1.00 66.19 74 THR A C 1
ATOM 597 O O . THR A 1 74 ? 40.036 -2.389 -59.919 1.00 66.19 74 THR A O 1
ATOM 600 N N . ILE A 1 75 ? 39.924 -4.492 -60.680 1.00 62.75 75 ILE A N 1
ATOM 601 C CA . ILE A 1 75 ? 39.567 -5.079 -59.376 1.00 62.75 75 ILE A CA 1
ATOM 602 C C . ILE A 1 75 ? 40.720 -4.896 -58.383 1.00 62.75 75 ILE A C 1
ATOM 604 O O . ILE A 1 75 ? 40.509 -4.453 -57.256 1.00 62.75 75 ILE A O 1
ATOM 608 N N . TYR A 1 76 ? 41.950 -5.198 -58.805 1.00 61.34 76 TYR A N 1
ATOM 609 C CA . TYR A 1 76 ? 43.131 -5.092 -57.950 1.00 61.34 76 TYR A CA 1
ATOM 610 C C . TYR A 1 76 ? 43.418 -3.642 -57.524 1.00 61.34 76 TYR A C 1
ATOM 612 O O . TYR A 1 76 ? 43.720 -3.385 -56.361 1.00 61.34 76 TYR A O 1
ATOM 620 N N . SER A 1 77 ? 43.273 -2.677 -58.437 1.00 67.00 77 SER A N 1
ATOM 621 C CA . SER A 1 77 ? 43.456 -1.247 -58.157 1.00 67.00 77 SER A CA 1
ATOM 622 C C . SER A 1 77 ? 42.381 -0.657 -57.241 1.00 67.00 77 SER A C 1
ATOM 624 O O . SER A 1 77 ? 42.629 0.374 -56.625 1.00 67.00 77 SER A O 1
ATOM 626 N N . ASN A 1 78 ? 41.219 -1.305 -57.120 1.00 62.06 78 ASN A N 1
ATOM 627 C CA . ASN A 1 78 ? 40.124 -0.890 -56.237 1.00 62.06 78 ASN A CA 1
ATOM 628 C C . ASN A 1 78 ? 40.029 -1.734 -54.955 1.00 62.06 78 ASN A C 1
ATOM 630 O O . ASN A 1 78 ? 39.016 -1.679 -54.261 1.00 62.06 78 ASN A O 1
ATOM 634 N N . ARG A 1 79 ? 41.078 -2.495 -54.617 1.00 64.12 79 ARG A N 1
ATOM 635 C CA . ARG A 1 79 ? 41.133 -3.385 -53.447 1.00 64.12 79 ARG A CA 1
ATOM 636 C C . ARG A 1 79 ? 40.618 -2.741 -52.155 1.00 64.12 79 ARG A C 1
ATOM 638 O O . ARG A 1 79 ? 39.703 -3.278 -51.541 1.00 64.12 79 ARG A O 1
ATOM 645 N N . ASP A 1 80 ? 41.152 -1.580 -51.786 1.00 58.69 80 ASP A N 1
ATOM 646 C CA . ASP A 1 80 ? 40.794 -0.901 -50.532 1.00 58.69 80 ASP A CA 1
ATOM 647 C C . ASP A 1 80 ? 39.325 -0.425 -50.534 1.00 58.69 80 ASP A C 1
ATOM 649 O O . ASP A 1 80 ? 38.663 -0.349 -49.498 1.00 58.69 80 ASP A O 1
ATOM 653 N N . SER A 1 81 ? 38.777 -0.131 -51.720 1.00 56.47 81 SER A N 1
ATOM 654 C CA . SER A 1 81 ? 37.362 0.225 -51.896 1.00 56.47 81 SER A CA 1
ATOM 655 C C . SER A 1 81 ? 36.440 -0.996 -51.783 1.00 56.47 81 SER A C 1
ATOM 657 O O . SER A 1 81 ? 35.349 -0.886 -51.241 1.00 56.47 81 SER A O 1
ATOM 659 N N . ILE A 1 82 ? 36.877 -2.170 -52.246 1.00 55.31 82 ILE A N 1
ATOM 660 C CA . ILE A 1 82 ? 36.120 -3.428 -52.116 1.00 55.31 82 ILE A CA 1
ATOM 661 C C . ILE A 1 82 ? 36.081 -3.879 -50.654 1.00 55.31 82 ILE A C 1
ATOM 663 O O . ILE A 1 82 ? 35.007 -4.161 -50.129 1.00 55.31 82 ILE A O 1
ATOM 667 N N . GLU A 1 83 ? 37.239 -3.890 -49.989 1.00 55.12 83 GLU A N 1
ATOM 668 C CA . GLU A 1 83 ? 37.355 -4.279 -48.578 1.00 55.12 83 GLU A CA 1
ATOM 669 C C . GLU A 1 83 ? 36.544 -3.327 -47.663 1.00 55.12 83 GLU A C 1
ATOM 671 O O . GLU A 1 83 ? 35.951 -3.769 -46.679 1.00 55.12 83 GLU A O 1
ATOM 676 N N . SER A 1 84 ? 36.424 -2.035 -48.010 1.00 55.06 84 SER A N 1
ATOM 677 C CA . SER A 1 84 ? 35.616 -1.065 -47.246 1.00 55.06 84 SER A CA 1
ATOM 678 C C . SER A 1 84 ? 34.101 -1.145 -47.486 1.00 55.06 84 SER A C 1
ATOM 680 O O . SER A 1 84 ? 33.338 -0.934 -46.542 1.00 55.06 84 SER A O 1
ATOM 682 N N . ILE A 1 85 ? 33.641 -1.474 -48.700 1.00 53.22 85 ILE A N 1
ATOM 683 C CA . ILE A 1 85 ? 32.207 -1.667 -49.001 1.00 53.22 85 ILE A CA 1
ATOM 684 C C . ILE A 1 85 ? 31.654 -2.884 -48.249 1.00 53.22 85 ILE A C 1
ATOM 686 O O . ILE A 1 85 ? 30.596 -2.798 -47.631 1.00 53.22 85 ILE A O 1
ATOM 690 N N . GLU A 1 86 ? 32.390 -3.994 -48.242 1.00 51.22 86 GLU A N 1
ATOM 691 C CA . GLU A 1 86 ? 32.006 -5.216 -47.525 1.00 51.22 86 GLU A CA 1
ATOM 692 C C . GLU A 1 86 ? 32.051 -5.040 -46.003 1.00 51.22 86 GLU A C 1
ATOM 694 O O . GLU A 1 86 ? 31.126 -5.472 -45.319 1.00 51.22 86 GLU A O 1
ATOM 699 N N . SER A 1 87 ? 33.055 -4.328 -45.468 1.00 55.44 87 SER A N 1
ATOM 700 C CA . SER A 1 87 ? 33.044 -3.915 -44.055 1.00 55.44 87 SER A CA 1
ATOM 701 C C . SER A 1 87 ? 31.769 -3.131 -43.738 1.00 55.44 87 SER A C 1
ATOM 703 O O . SER A 1 87 ? 31.076 -3.455 -42.782 1.00 55.44 87 SER A O 1
ATOM 705 N N . SER A 1 88 ? 31.393 -2.168 -44.587 1.00 57.34 88 SER A N 1
ATOM 706 C CA . SER A 1 88 ? 30.172 -1.376 -44.412 1.00 57.34 88 SER A CA 1
ATOM 707 C C . SER A 1 88 ? 28.877 -2.200 -44.498 1.00 57.34 88 SER A C 1
ATOM 709 O O . SER A 1 88 ? 27.903 -1.844 -43.832 1.00 57.34 88 SER A O 1
ATOM 711 N N . GLU A 1 89 ? 28.810 -3.250 -45.321 1.00 57.78 89 GLU A N 1
ATOM 712 C CA . GLU A 1 89 ? 27.624 -4.114 -45.442 1.00 57.78 89 GLU A CA 1
ATOM 713 C C . GLU A 1 89 ? 27.539 -5.160 -44.320 1.00 57.78 89 GLU A C 1
ATOM 715 O O . GLU A 1 89 ? 26.456 -5.380 -43.771 1.00 57.78 89 GLU A O 1
ATOM 720 N N . ALA A 1 90 ? 28.666 -5.757 -43.923 1.00 57.06 90 ALA A N 1
ATOM 721 C CA . ALA A 1 90 ? 28.749 -6.678 -42.791 1.00 57.06 90 ALA A CA 1
ATOM 722 C C . ALA A 1 90 ? 28.441 -5.970 -41.464 1.00 57.06 90 ALA A C 1
ATOM 724 O O . ALA A 1 90 ? 27.663 -6.487 -40.657 1.00 57.06 90 ALA A O 1
ATOM 725 N N . ASP A 1 91 ? 28.963 -4.755 -41.279 1.00 57.84 91 ASP A N 1
ATOM 726 C CA . ASP A 1 91 ? 28.638 -3.891 -40.146 1.00 57.84 91 ASP A CA 1
ATOM 727 C C . ASP A 1 91 ? 27.137 -3.584 -40.129 1.00 57.84 91 ASP A C 1
ATOM 729 O O . ASP A 1 91 ? 26.470 -3.750 -39.108 1.00 57.84 91 ASP A O 1
ATOM 733 N N . LYS A 1 92 ? 26.553 -3.232 -41.280 1.00 61.44 92 LYS A N 1
ATOM 734 C CA . LYS A 1 92 ? 25.113 -2.972 -41.395 1.00 61.44 92 LYS A CA 1
ATOM 735 C C . LYS A 1 92 ? 24.265 -4.196 -41.028 1.00 61.44 92 LYS A C 1
ATOM 737 O O . LYS A 1 92 ? 23.313 -4.057 -40.263 1.00 61.44 92 LYS A O 1
ATOM 742 N N . ALA A 1 93 ? 24.618 -5.389 -41.508 1.00 64.38 93 ALA A N 1
ATOM 743 C CA . ALA A 1 93 ? 23.910 -6.627 -41.177 1.00 64.38 93 ALA A CA 1
ATOM 744 C C . ALA A 1 93 ? 24.042 -7.002 -39.688 1.00 64.38 93 ALA A C 1
ATOM 746 O O . ALA A 1 93 ? 23.062 -7.414 -39.060 1.00 64.38 93 ALA A O 1
ATOM 747 N N . PHE A 1 94 ? 25.229 -6.821 -39.104 1.00 63.38 94 PHE A N 1
ATOM 748 C CA . PHE A 1 94 ? 25.473 -7.006 -37.674 1.00 63.38 94 PHE A CA 1
ATOM 749 C C . PHE A 1 94 ? 24.630 -6.039 -36.828 1.00 63.38 94 PHE A C 1
ATOM 751 O O . PHE A 1 94 ? 23.974 -6.460 -35.871 1.00 63.38 94 PHE A O 1
ATOM 758 N N . TYR A 1 95 ? 24.571 -4.761 -37.211 1.00 61.72 95 TYR A N 1
ATOM 759 C CA . TYR A 1 95 ? 23.764 -3.756 -36.521 1.00 61.72 95 TYR A CA 1
ATOM 760 C C . TYR A 1 95 ? 22.262 -3.995 -36.673 1.00 61.72 95 TYR A C 1
ATOM 762 O O . TYR A 1 95 ? 21.532 -3.827 -35.701 1.00 61.72 95 TYR A O 1
ATOM 770 N N . GLU A 1 96 ? 21.784 -4.452 -37.834 1.00 65.50 96 GLU A N 1
ATOM 771 C CA . GLU A 1 96 ? 20.380 -4.843 -38.014 1.00 65.50 96 GLU A CA 1
ATOM 772 C C . GLU A 1 96 ? 19.995 -6.049 -37.143 1.00 65.50 96 GLU A C 1
ATOM 774 O O . GLU A 1 96 ? 18.878 -6.107 -36.621 1.00 65.50 96 GLU A O 1
ATOM 779 N N . GLN A 1 97 ? 20.907 -7.006 -36.943 1.00 71.81 97 GLN A N 1
ATOM 780 C CA . GLN A 1 97 ? 20.679 -8.134 -36.035 1.00 71.81 97 GLN A CA 1
ATOM 781 C C . GLN A 1 97 ? 20.700 -7.704 -34.567 1.00 71.81 97 GLN A C 1
ATOM 783 O O . GLN A 1 97 ? 19.796 -8.079 -33.819 1.00 71.81 97 GLN A O 1
ATOM 788 N N . ARG A 1 98 ? 21.675 -6.882 -34.156 1.00 70.94 98 ARG A N 1
ATOM 789 C CA . ARG A 1 98 ? 21.721 -6.307 -32.801 1.00 70.94 98 ARG A CA 1
ATOM 790 C C . ARG A 1 98 ? 20.483 -5.451 -32.523 1.00 70.94 98 ARG A C 1
ATOM 792 O O . ARG A 1 98 ? 19.920 -5.560 -31.440 1.00 70.94 98 ARG A O 1
ATOM 799 N N . TYR A 1 99 ? 20.013 -4.687 -33.512 1.00 69.00 99 TYR A N 1
ATOM 800 C CA . TYR A 1 99 ? 18.769 -3.916 -33.457 1.00 69.00 99 TYR A CA 1
ATOM 801 C C . TYR A 1 99 ? 17.550 -4.771 -33.174 1.00 69.00 99 TYR A C 1
ATOM 803 O O . TYR A 1 99 ? 16.833 -4.538 -32.203 1.00 69.00 99 TYR A O 1
ATOM 811 N N . LYS A 1 100 ? 17.338 -5.797 -33.999 1.00 73.75 100 LYS A N 1
ATOM 812 C CA . LYS A 1 100 ? 16.209 -6.711 -33.827 1.00 73.75 100 LYS A CA 1
ATOM 813 C C . LYS A 1 100 ? 16.272 -7.443 -32.494 1.00 73.75 100 LYS A C 1
ATOM 815 O O . LYS A 1 100 ? 15.229 -7.635 -31.886 1.00 73.75 100 LYS A O 1
ATOM 820 N N . ARG A 1 101 ? 17.471 -7.830 -32.043 1.00 84.31 101 ARG A N 1
ATOM 821 C CA . ARG A 1 101 ? 17.652 -8.491 -30.748 1.00 84.31 101 ARG A CA 1
ATOM 822 C C . ARG A 1 101 ? 17.281 -7.562 -29.598 1.00 84.31 101 ARG A C 1
ATOM 824 O O . ARG A 1 101 ? 16.379 -7.892 -28.847 1.00 84.31 101 ARG A O 1
ATOM 831 N N . LEU A 1 102 ? 17.924 -6.400 -29.490 1.00 79.94 102 LEU A N 1
ATOM 832 C CA . LEU A 1 102 ? 17.699 -5.472 -28.377 1.00 79.94 102 LEU A CA 1
ATOM 833 C C . LEU A 1 102 ? 16.267 -4.927 -28.353 1.00 79.94 102 LEU A C 1
ATOM 835 O O . LEU A 1 102 ? 15.679 -4.832 -27.286 1.00 79.94 102 LEU A O 1
ATOM 839 N N . GLY A 1 103 ? 15.672 -4.640 -29.515 1.00 79.88 103 GLY A N 1
ATOM 840 C CA . GLY A 1 103 ? 14.264 -4.241 -29.591 1.00 79.88 103 GLY A CA 1
ATOM 841 C C . GLY A 1 103 ? 13.271 -5.361 -29.259 1.00 79.88 103 GLY A C 1
ATOM 842 O O . GLY A 1 103 ? 12.115 -5.069 -28.977 1.00 79.88 103 GLY A O 1
ATOM 843 N N . TRP A 1 104 ? 13.695 -6.628 -29.307 1.00 82.81 104 TRP A N 1
ATOM 844 C CA . TRP A 1 104 ? 12.880 -7.773 -28.898 1.00 82.81 104 TRP A CA 1
ATOM 845 C C . TRP A 1 104 ? 13.089 -8.143 -27.425 1.00 82.81 104 TRP A C 1
ATOM 847 O O . TRP A 1 104 ? 12.128 -8.513 -26.760 1.00 82.81 104 TRP A O 1
ATOM 857 N N . GLU A 1 105 ? 14.322 -8.042 -26.923 1.00 88.69 105 GLU A N 1
ATOM 858 C CA . GLU A 1 105 ? 14.676 -8.349 -25.531 1.00 88.69 105 GLU A CA 1
ATOM 859 C C . GLU A 1 105 ? 14.269 -7.233 -24.561 1.00 88.69 105 GLU A C 1
ATOM 861 O O . GLU A 1 105 ? 13.831 -7.541 -23.457 1.00 88.69 105 GLU A O 1
ATOM 866 N N . TYR A 1 106 ? 14.386 -5.964 -24.973 1.00 91.50 106 TYR A N 1
ATOM 867 C CA . TYR A 1 106 ? 14.130 -4.783 -24.136 1.00 91.50 106 TYR A CA 1
ATOM 868 C C . TYR A 1 106 ? 13.239 -3.755 -24.860 1.00 91.50 106 TYR A C 1
ATOM 870 O O . TYR A 1 106 ? 13.669 -2.625 -25.134 1.00 91.50 106 TYR A O 1
ATOM 878 N N . PRO A 1 107 ? 12.017 -4.139 -25.269 1.00 88.56 107 PRO A N 1
ATOM 879 C CA . PRO A 1 107 ? 11.147 -3.272 -26.058 1.00 88.56 107 PRO A CA 1
ATOM 880 C C . PRO A 1 107 ? 10.794 -1.964 -25.335 1.00 88.56 107 PRO A C 1
ATOM 882 O O . PRO A 1 107 ? 10.808 -0.901 -25.964 1.00 88.56 107 PRO A O 1
ATOM 885 N N . ASN A 1 108 ? 10.525 -2.018 -24.027 1.00 90.12 108 ASN A N 1
ATOM 886 C CA . ASN A 1 108 ? 10.171 -0.847 -23.231 1.00 90.12 108 ASN A CA 1
ATOM 887 C C . ASN A 1 108 ? 11.410 0.004 -22.936 1.00 90.12 108 ASN A C 1
ATOM 889 O O . ASN A 1 108 ? 11.371 1.225 -23.087 1.00 90.12 108 ASN A O 1
ATOM 893 N N . GLY A 1 109 ? 12.536 -0.634 -22.607 1.00 89.38 109 GLY A N 1
ATOM 894 C CA . GLY A 1 109 ? 13.820 0.022 -22.392 1.00 89.38 109 GLY A CA 1
ATOM 895 C C . GLY A 1 109 ? 14.252 0.834 -23.611 1.00 89.38 109 GLY A C 1
ATOM 896 O O . GLY A 1 109 ? 14.674 1.979 -23.470 1.00 89.38 109 GLY A O 1
ATOM 897 N N . VAL A 1 110 ? 14.054 0.300 -24.823 1.00 87.12 110 VAL A N 1
ATOM 898 C CA . VAL A 1 110 ? 14.309 1.026 -26.079 1.00 87.12 110 VAL A CA 1
ATOM 899 C C . VAL A 1 110 ? 13.381 2.230 -26.241 1.00 87.12 110 VAL A C 1
ATOM 901 O O . VAL A 1 110 ? 13.840 3.296 -26.651 1.00 87.12 110 VAL A O 1
ATOM 904 N N . GLU A 1 111 ? 12.085 2.097 -25.951 1.00 86.75 111 GLU A N 1
ATOM 905 C CA . GLU A 1 111 ? 11.148 3.222 -26.050 1.00 86.75 111 GLU A CA 1
ATOM 906 C C . GLU A 1 111 ? 11.508 4.345 -25.069 1.00 86.75 111 GLU A C 1
ATOM 908 O O . GLU A 1 111 ? 11.515 5.525 -25.430 1.00 86.75 111 GLU A O 1
ATOM 913 N N . VAL A 1 112 ? 11.847 3.974 -23.837 1.00 87.50 112 VAL A N 1
ATOM 914 C CA . VAL A 1 112 ? 12.268 4.902 -22.791 1.00 87.50 112 VAL A CA 1
ATOM 915 C C . VAL A 1 112 ? 13.577 5.595 -23.159 1.00 87.50 112 VAL A C 1
ATOM 917 O O . VAL A 1 112 ? 13.662 6.820 -23.072 1.00 87.50 112 VAL A O 1
ATOM 920 N N . TYR A 1 113 ? 14.575 4.839 -23.618 1.00 88.25 113 TYR A N 1
ATOM 921 C CA . TYR A 1 113 ? 15.875 5.371 -24.021 1.00 88.25 113 TYR A CA 1
ATOM 922 C C . TYR A 1 113 ? 15.723 6.459 -25.085 1.00 88.25 113 TYR A C 1
ATOM 924 O O . TYR A 1 113 ? 16.301 7.540 -24.979 1.00 88.25 113 TYR A O 1
ATOM 932 N N . LYS A 1 114 ? 14.861 6.216 -26.077 1.00 84.81 114 LYS A N 1
ATOM 933 C CA . LYS A 1 114 ? 14.542 7.209 -27.106 1.00 84.81 114 LYS A CA 1
ATOM 934 C C . LYS A 1 114 ? 13.943 8.478 -26.518 1.00 84.81 114 LYS A C 1
ATOM 936 O O . LYS A 1 114 ? 14.345 9.566 -26.903 1.00 84.81 114 LYS A O 1
ATOM 941 N N . LYS A 1 115 ? 13.016 8.369 -25.563 1.00 84.50 115 LYS A N 1
ATOM 942 C CA . LYS A 1 115 ? 12.425 9.550 -24.905 1.00 84.50 115 LYS A CA 1
ATOM 943 C C . LYS A 1 115 ? 13.453 10.354 -24.103 1.00 84.50 115 LYS A C 1
ATOM 945 O O . LYS A 1 115 ? 13.297 11.565 -23.982 1.00 84.50 115 LYS A O 1
ATOM 950 N N . LEU A 1 116 ? 14.465 9.691 -23.546 1.00 84.75 116 LEU A N 1
ATOM 951 C CA . LEU A 1 116 ? 15.508 10.323 -22.738 1.00 84.75 116 LEU A CA 1
ATOM 952 C C . LEU A 1 116 ? 16.586 11.009 -23.576 1.00 84.75 116 LEU A C 1
ATOM 954 O O . LEU A 1 116 ? 17.006 12.118 -23.244 1.00 84.75 116 LEU A O 1
ATOM 958 N N . TYR A 1 117 ? 17.036 10.352 -24.644 1.00 82.56 117 TYR A N 1
ATOM 959 C CA . TYR A 1 117 ? 18.235 10.763 -25.372 1.00 82.56 117 TYR A CA 1
ATOM 960 C C . TYR A 1 117 ? 17.965 11.265 -26.784 1.00 82.56 117 TYR A C 1
ATOM 962 O O . TYR A 1 117 ? 18.820 11.942 -27.352 1.00 82.56 117 TYR A O 1
ATOM 970 N N . GLU A 1 118 ? 16.795 10.985 -27.357 1.00 80.12 118 GLU A N 1
ATOM 971 C CA . GLU A 1 118 ? 16.440 11.448 -28.693 1.00 80.12 118 GLU A CA 1
ATOM 972 C C . GLU A 1 118 ? 15.491 12.650 -28.635 1.00 80.12 118 GLU A C 1
ATOM 974 O O . GLU A 1 118 ? 14.643 12.798 -27.757 1.00 80.12 118 GLU A O 1
ATOM 979 N N . ASN A 1 119 ? 15.640 13.548 -29.602 1.00 78.25 119 ASN A N 1
ATOM 980 C CA . ASN A 1 119 ? 14.716 14.646 -29.858 1.00 78.25 119 ASN A CA 1
ATOM 981 C C . ASN A 1 119 ? 14.662 14.929 -31.365 1.00 78.25 119 ASN A C 1
ATOM 983 O O . ASN A 1 119 ? 15.387 14.316 -32.148 1.00 78.25 119 ASN A O 1
ATOM 987 N N . GLU A 1 120 ? 13.835 15.888 -31.786 1.00 72.25 120 GLU A N 1
ATOM 988 C CA . GLU A 1 120 ? 13.639 16.215 -33.209 1.00 72.25 120 GLU A CA 1
ATOM 989 C C . GLU A 1 120 ? 14.943 16.519 -33.974 1.00 72.25 120 GLU A C 1
ATOM 991 O O . GLU A 1 120 ? 14.995 16.339 -35.188 1.00 72.25 120 GLU A O 1
ATOM 996 N N . ASN A 1 121 ? 16.003 16.946 -33.279 1.00 70.75 121 ASN A N 1
ATOM 997 C CA . ASN A 1 121 ? 17.287 17.328 -33.871 1.00 70.75 121 ASN A CA 1
ATOM 998 C C . ASN A 1 121 ? 18.438 16.369 -33.532 1.00 70.75 121 ASN A C 1
ATOM 1000 O O . ASN A 1 121 ? 19.561 16.573 -33.999 1.00 70.75 121 ASN A O 1
ATOM 1004 N N . HIS A 1 122 ? 18.194 15.345 -32.715 1.00 73.44 122 HIS A N 1
ATOM 1005 C CA . HIS A 1 122 ? 19.215 14.404 -32.278 1.00 73.44 122 HIS A CA 1
ATOM 1006 C C . HIS A 1 122 ? 18.626 13.002 -32.169 1.00 73.44 122 HIS A C 1
ATOM 1008 O O . HIS A 1 122 ? 17.811 12.734 -31.294 1.00 73.44 122 HIS A O 1
ATOM 1014 N N . ILE A 1 123 ? 19.058 12.113 -33.060 1.00 74.88 123 ILE A N 1
ATOM 1015 C CA . ILE A 1 123 ? 18.719 10.691 -33.028 1.00 74.88 123 ILE A CA 1
ATOM 1016 C C . ILE A 1 123 ? 20.012 9.945 -32.731 1.00 74.88 123 ILE A C 1
ATOM 1018 O O . ILE A 1 123 ? 20.996 10.101 -33.462 1.00 74.88 123 ILE A O 1
ATOM 1022 N N . VAL A 1 124 ? 20.016 9.150 -31.665 1.00 68.69 124 VAL A N 1
ATOM 1023 C CA . VAL A 1 124 ? 21.167 8.331 -31.297 1.00 68.69 124 VAL A CA 1
ATOM 1024 C C . VAL A 1 124 ? 21.220 7.135 -32.254 1.00 68.69 124 VAL A C 1
ATOM 1026 O O . VAL A 1 124 ? 20.236 6.403 -32.385 1.00 68.69 124 VAL A O 1
ATOM 1029 N N . PRO A 1 125 ? 22.335 6.904 -32.970 1.00 65.75 125 PRO A N 1
ATOM 1030 C CA . PRO A 1 125 ? 22.466 5.714 -33.794 1.00 65.75 125 PRO A CA 1
ATOM 1031 C C . PRO A 1 125 ? 22.384 4.463 -32.920 1.00 65.75 125 PRO A C 1
ATOM 1033 O O . PRO A 1 125 ? 23.071 4.349 -31.913 1.00 65.75 125 PRO A O 1
ATOM 1036 N N . PHE A 1 126 ? 21.597 3.475 -33.337 1.00 63.44 126 PHE A N 1
ATOM 1037 C CA . PHE A 1 126 ? 21.327 2.301 -32.503 1.00 63.44 126 PHE A CA 1
ATOM 1038 C C . PHE A 1 126 ? 22.569 1.486 -32.107 1.00 63.44 126 PHE A C 1
ATOM 1040 O O . PHE A 1 126 ? 22.598 0.817 -31.079 1.00 63.44 126 PHE A O 1
ATOM 1047 N N . LYS A 1 127 ? 23.622 1.545 -32.927 1.00 64.44 127 LYS A N 1
ATOM 1048 C CA . LYS A 1 127 ? 24.921 0.935 -32.616 1.00 64.44 127 LYS A CA 1
ATOM 1049 C C . LYS A 1 127 ? 25.550 1.468 -31.322 1.00 64.44 127 LYS A C 1
ATOM 1051 O O . LYS A 1 127 ? 26.370 0.768 -30.738 1.00 64.44 127 LYS A O 1
ATOM 1056 N N . ASP A 1 128 ? 25.152 2.667 -30.907 1.00 72.75 128 ASP A N 1
ATOM 1057 C CA . ASP A 1 128 ? 25.674 3.384 -29.751 1.00 72.75 128 ASP A CA 1
ATOM 1058 C C . ASP A 1 128 ? 24.763 3.212 -28.517 1.00 72.75 128 ASP A C 1
ATOM 1060 O O . ASP A 1 128 ? 25.037 3.798 -27.475 1.00 72.75 128 ASP A O 1
ATOM 1064 N N . TYR A 1 129 ? 23.697 2.400 -28.609 1.00 78.94 129 TYR A N 1
ATOM 1065 C CA . TYR A 1 129 ? 22.844 2.078 -27.462 1.00 78.94 129 TYR A CA 1
ATOM 1066 C C . TYR A 1 129 ? 23.603 1.182 -26.474 1.00 78.94 129 TYR A C 1
ATOM 1068 O O . TYR A 1 129 ? 24.141 0.128 -26.850 1.00 78.94 129 TYR A O 1
ATOM 1076 N N . ASP A 1 130 ? 23.586 1.577 -25.202 1.00 86.00 130 ASP A N 1
ATOM 1077 C CA . ASP A 1 130 ? 24.121 0.785 -24.099 1.00 86.00 130 ASP A CA 1
ATOM 1078 C C . ASP A 1 130 ? 23.109 -0.294 -23.682 1.00 86.00 130 ASP A C 1
ATOM 1080 O O . ASP A 1 130 ? 21.987 -0.012 -23.272 1.00 86.00 130 ASP A O 1
ATOM 1084 N N . GLU A 1 131 ? 23.506 -1.557 -23.815 1.00 88.81 131 GLU A N 1
ATOM 1085 C CA . GLU A 1 131 ? 22.655 -2.713 -23.530 1.00 88.81 131 GLU A CA 1
ATOM 1086 C C . GLU A 1 131 ? 22.365 -2.889 -22.035 1.00 88.81 131 GLU A C 1
ATOM 1088 O O . GLU A 1 131 ? 21.264 -3.317 -21.689 1.00 88.81 131 GLU A O 1
ATOM 1093 N N . GLU A 1 132 ? 23.300 -2.531 -21.149 1.00 90.75 132 GLU A N 1
ATOM 1094 C CA . GLU A 1 132 ? 23.043 -2.592 -19.704 1.00 90.75 132 GLU A CA 1
ATOM 1095 C C . GLU A 1 132 ? 22.057 -1.500 -19.285 1.00 90.75 132 GLU A C 1
ATOM 1097 O O . GLU A 1 132 ? 21.166 -1.753 -18.474 1.00 90.75 132 GLU A O 1
ATOM 1102 N N . GLU A 1 133 ? 22.149 -0.319 -19.900 1.00 90.69 133 GLU A N 1
ATOM 1103 C CA . GLU A 1 133 ? 21.192 0.760 -19.661 1.00 90.69 133 GLU A CA 1
ATOM 1104 C C . GLU A 1 133 ? 19.791 0.385 -20.158 1.00 90.69 133 GLU A C 1
ATOM 1106 O O . GLU A 1 133 ? 18.821 0.536 -19.420 1.00 90.69 133 GLU A O 1
ATOM 1111 N N . LEU A 1 134 ? 19.664 -0.181 -21.365 1.00 89.94 134 LEU A N 1
ATOM 1112 C CA . LEU A 1 134 ? 18.370 -0.659 -21.872 1.00 89.94 134 LEU A CA 1
ATOM 1113 C C . LEU A 1 134 ? 17.727 -1.687 -20.942 1.00 89.94 134 LEU A C 1
ATOM 1115 O O . LEU A 1 134 ? 16.527 -1.621 -20.689 1.00 89.94 134 LEU A O 1
ATOM 1119 N N . LYS A 1 135 ? 18.523 -2.622 -20.423 1.00 91.94 135 LYS A N 1
ATOM 1120 C CA . LYS A 1 135 ? 18.059 -3.639 -19.480 1.00 91.94 135 LYS A CA 1
ATOM 1121 C C . LYS A 1 135 ? 17.603 -3.030 -18.154 1.00 91.94 135 LYS A C 1
ATOM 1123 O O . LYS A 1 135 ? 16.600 -3.471 -17.598 1.00 91.94 135 LYS A O 1
ATOM 1128 N N . GLU A 1 136 ? 18.317 -2.027 -17.644 1.00 90.62 136 GLU A N 1
ATOM 1129 C CA . GLU A 1 136 ? 17.906 -1.300 -16.440 1.00 90.62 136 GLU A CA 1
ATOM 1130 C C . GLU A 1 136 ? 16.602 -0.522 -16.671 1.00 90.62 136 GLU A C 1
ATOM 1132 O O . GLU A 1 136 ? 15.716 -0.544 -15.817 1.00 90.62 136 GLU A O 1
ATOM 1137 N N . LEU A 1 137 ? 16.457 0.130 -17.828 1.00 89.81 137 LEU A N 1
ATOM 1138 C CA . LEU A 1 137 ? 15.236 0.846 -18.199 1.00 89.81 137 LEU A CA 1
ATOM 1139 C C . LEU A 1 137 ? 14.045 -0.105 -18.382 1.00 89.81 137 LEU A C 1
ATOM 1141 O O . LEU A 1 137 ? 12.955 0.219 -17.922 1.00 89.81 137 LEU A O 1
ATOM 1145 N N . GLU A 1 138 ? 14.251 -1.277 -18.990 1.00 91.00 138 GLU A N 1
ATOM 1146 C CA . GLU A 1 138 ? 13.228 -2.327 -19.098 1.00 91.00 138 GLU A CA 1
ATOM 1147 C C . GLU A 1 138 ? 12.751 -2.762 -17.710 1.00 91.00 138 GLU A C 1
ATOM 1149 O O . GLU A 1 138 ? 11.560 -2.702 -17.418 1.00 91.00 138 GLU A O 1
ATOM 1154 N N . TYR A 1 139 ? 13.690 -3.121 -16.827 1.00 90.06 139 TYR A N 1
ATOM 1155 C CA . TYR A 1 139 ? 13.379 -3.547 -15.463 1.00 90.06 139 TYR A CA 1
ATOM 1156 C C . TYR A 1 139 ? 12.597 -2.477 -14.693 1.00 90.06 139 TYR A C 1
ATOM 1158 O O . TYR A 1 139 ? 11.583 -2.780 -14.068 1.00 90.06 139 TYR A O 1
ATOM 1166 N N . LYS A 1 140 ? 13.037 -1.214 -14.762 1.00 87.25 140 LYS A N 1
ATOM 1167 C CA . LYS A 1 140 ? 12.340 -0.102 -14.101 1.00 87.25 140 LYS A CA 1
ATOM 1168 C C . LYS A 1 140 ? 10.937 0.094 -14.659 1.00 87.25 140 LYS A C 1
ATOM 1170 O O . LYS A 1 140 ? 10.021 0.294 -13.875 1.00 87.25 140 LYS A O 1
ATOM 1175 N N . TYR A 1 141 ? 10.769 0.016 -15.978 1.00 88.38 141 TYR A N 1
ATOM 1176 C CA . TYR A 1 141 ? 9.464 0.138 -16.624 1.00 88.38 141 TYR A CA 1
ATOM 1177 C C . TYR A 1 141 ? 8.496 -0.955 -16.148 1.00 88.38 141 TYR A C 1
ATOM 1179 O O . TYR A 1 141 ? 7.357 -0.661 -15.785 1.00 88.38 141 TYR A O 1
ATOM 1187 N N . GLU A 1 142 ? 8.957 -2.208 -16.106 1.00 86.88 142 GLU A N 1
ATOM 1188 C CA . GLU A 1 142 ? 8.171 -3.332 -15.593 1.00 86.88 142 GLU A CA 1
ATOM 1189 C C . GLU A 1 142 ? 7.824 -3.159 -14.108 1.00 86.88 142 GLU A C 1
ATOM 1191 O O . GLU A 1 142 ? 6.687 -3.418 -13.713 1.00 86.88 142 GLU A O 1
ATOM 1196 N N . GLU A 1 143 ? 8.762 -2.680 -13.283 1.00 85.69 143 GLU A N 1
ATOM 1197 C CA . GLU A 1 143 ? 8.478 -2.363 -11.881 1.00 85.69 143 GLU A CA 1
ATOM 1198 C C . GLU A 1 143 ? 7.429 -1.255 -11.743 1.00 85.69 143 GLU A C 1
ATOM 1200 O O . GLU A 1 143 ? 6.481 -1.434 -10.979 1.00 85.69 143 GLU A O 1
ATOM 1205 N N . THR A 1 144 ? 7.543 -0.149 -12.488 1.00 85.94 144 THR A N 1
ATOM 1206 C CA . THR A 1 144 ? 6.561 0.950 -12.460 1.00 85.94 144 THR A CA 1
ATOM 1207 C C . THR A 1 144 ? 5.150 0.446 -12.771 1.00 85.94 144 THR A C 1
ATOM 1209 O O . THR A 1 144 ? 4.219 0.764 -12.035 1.00 85.94 144 THR A O 1
ATOM 1212 N N . LEU A 1 145 ? 4.991 -0.405 -13.792 1.00 85.50 145 LEU A N 1
ATOM 1213 C CA . LEU A 1 145 ? 3.690 -0.993 -14.134 1.00 85.50 145 LEU A CA 1
ATOM 1214 C C . LEU A 1 145 ? 3.097 -1.825 -12.991 1.00 85.50 145 LEU A C 1
ATOM 1216 O O . LEU A 1 145 ? 1.888 -1.793 -12.763 1.00 85.50 145 LEU A O 1
ATOM 1220 N N . LEU A 1 146 ? 3.929 -2.577 -12.265 1.00 85.75 146 LEU A N 1
ATOM 1221 C CA . LEU A 1 146 ? 3.465 -3.350 -11.111 1.00 85.75 146 LEU A CA 1
ATOM 1222 C C . LEU A 1 146 ? 2.964 -2.440 -9.984 1.00 85.75 146 LEU A C 1
ATOM 1224 O O . LEU A 1 146 ? 1.987 -2.793 -9.323 1.00 85.75 146 LEU A O 1
ATOM 1228 N N . PHE A 1 147 ? 3.601 -1.284 -9.777 1.00 85.38 147 PHE A N 1
ATOM 1229 C CA . PHE A 1 147 ? 3.146 -0.294 -8.800 1.00 85.38 147 PHE A CA 1
ATOM 1230 C C . PHE A 1 147 ? 1.816 0.349 -9.200 1.00 85.38 147 PHE A C 1
ATOM 1232 O O . PHE A 1 147 ? 0.950 0.469 -8.343 1.00 85.38 147 PHE A O 1
ATOM 1239 N N . GLU A 1 148 ? 1.624 0.711 -10.471 1.00 84.81 148 GLU A N 1
ATOM 1240 C CA . GLU A 1 148 ? 0.359 1.299 -10.946 1.00 84.81 148 GLU A CA 1
ATOM 1241 C C . GLU A 1 148 ? -0.816 0.325 -10.796 1.00 84.81 148 GLU A C 1
ATOM 1243 O O . GLU A 1 148 ? -1.864 0.683 -10.261 1.00 84.81 148 GLU A O 1
ATOM 1248 N N . VAL A 1 149 ? -0.626 -0.943 -11.186 1.00 87.94 149 VAL A N 1
ATOM 1249 C CA . VAL A 1 149 ? -1.647 -1.986 -10.985 1.00 87.94 149 VAL A CA 1
ATOM 1250 C C . VAL A 1 149 ? -1.970 -2.147 -9.500 1.00 87.94 149 VAL A C 1
ATOM 1252 O O . VAL A 1 149 ? -3.133 -2.275 -9.121 1.00 87.94 149 VAL A O 1
ATOM 1255 N N . TRP A 1 150 ? -0.949 -2.131 -8.646 1.00 88.56 150 TRP A N 1
ATOM 1256 C CA . TRP A 1 150 ? -1.140 -2.242 -7.205 1.00 88.56 150 TRP A CA 1
ATOM 1257 C C . TRP A 1 150 ? -1.836 -1.015 -6.591 1.00 88.56 150 TRP A C 1
ATOM 1259 O O . TRP A 1 150 ? -2.673 -1.176 -5.700 1.00 88.56 150 TRP A O 1
ATOM 1269 N N . GLU A 1 151 ? -1.546 0.197 -7.067 1.00 88.56 151 GLU A N 1
ATOM 1270 C CA . GLU A 1 151 ? -2.232 1.427 -6.653 1.00 88.56 151 GLU A CA 1
ATOM 1271 C C . GLU A 1 151 ? -3.730 1.359 -6.986 1.00 88.56 151 GLU A C 1
ATOM 1273 O O . GLU A 1 151 ? -4.571 1.638 -6.125 1.00 88.56 151 GLU A O 1
ATOM 1278 N N . ASP A 1 152 ? -4.076 0.913 -8.194 1.00 90.25 152 ASP A N 1
ATOM 1279 C CA . ASP A 1 152 ? -5.465 0.701 -8.608 1.00 90.25 152 ASP A CA 1
ATOM 1280 C C . ASP A 1 152 ? -6.169 -0.351 -7.736 1.00 90.25 152 ASP A C 1
ATOM 1282 O O . ASP A 1 152 ? -7.292 -0.123 -7.269 1.00 90.25 152 ASP A O 1
ATOM 1286 N N . GLU A 1 153 ? -5.502 -1.475 -7.447 1.00 92.62 153 GLU A N 1
ATOM 1287 C CA . GLU A 1 153 ? -6.025 -2.510 -6.546 1.00 92.62 153 GLU A CA 1
ATOM 1288 C C . GLU A 1 153 ? -6.275 -1.966 -5.131 1.00 92.62 153 GLU A C 1
ATOM 1290 O O . GLU A 1 153 ? -7.323 -2.239 -4.533 1.00 92.62 153 GLU A O 1
ATOM 1295 N N . GLN A 1 154 ? -5.349 -1.172 -4.585 1.00 93.56 154 GLN A N 1
ATOM 1296 C CA . GLN A 1 154 ? -5.529 -0.542 -3.279 1.00 93.56 154 GLN A CA 1
ATOM 1297 C C . GLN A 1 154 ? -6.680 0.463 -3.287 1.00 93.56 154 GLN A C 1
ATOM 1299 O O . GLN A 1 154 ? -7.434 0.530 -2.311 1.00 93.56 154 GLN A O 1
ATOM 1304 N N . ASN A 1 155 ? -6.826 1.254 -4.349 1.00 92.62 155 ASN A N 1
ATOM 1305 C CA . ASN A 1 155 ? -7.915 2.216 -4.476 1.00 92.62 155 ASN A CA 1
ATOM 1306 C C . ASN A 1 155 ? -9.273 1.503 -4.510 1.00 92.62 155 ASN A C 1
ATOM 1308 O O . ASN A 1 155 ? -10.192 1.893 -3.783 1.00 92.62 155 ASN A O 1
ATOM 1312 N N . GLU A 1 156 ? -9.392 0.408 -5.270 1.00 94.44 156 GLU A N 1
ATOM 1313 C CA . GLU A 1 156 ? -10.604 -0.419 -5.271 1.00 94.44 156 GLU A CA 1
ATOM 1314 C C . GLU A 1 156 ? -10.873 -1.016 -3.883 1.00 94.44 156 GLU A C 1
ATOM 1316 O O . GLU A 1 156 ? -11.999 -0.960 -3.376 1.00 94.44 156 GLU A O 1
ATOM 1321 N N . PHE A 1 157 ? -9.837 -1.563 -3.242 1.00 95.19 157 PHE A N 1
ATOM 1322 C CA . PHE A 1 157 ? -9.950 -2.149 -1.911 1.00 95.19 157 PHE A CA 1
ATOM 1323 C C . PHE A 1 157 ? -10.370 -1.115 -0.860 1.00 95.19 157 PHE A C 1
ATOM 1325 O O . PHE A 1 157 ? -11.211 -1.391 -0.001 1.00 95.19 157 PHE A O 1
ATOM 1332 N N . THR A 1 158 ? -9.837 0.097 -0.959 1.00 93.31 158 THR A N 1
ATOM 1333 C CA . THR A 1 158 ? -10.149 1.223 -0.082 1.00 93.31 158 THR A CA 1
ATOM 1334 C C . THR A 1 158 ? -11.604 1.664 -0.226 1.00 93.31 158 THR A C 1
ATOM 1336 O O . THR A 1 158 ? -12.301 1.813 0.783 1.00 93.31 158 THR A O 1
ATOM 1339 N N . GLU A 1 159 ? -12.101 1.822 -1.456 1.00 92.56 159 GLU A N 1
ATOM 1340 C CA . GLU A 1 159 ? -13.508 2.169 -1.684 1.00 92.56 159 GLU A CA 1
ATOM 1341 C C . GLU A 1 159 ? -14.452 1.043 -1.257 1.00 92.56 159 GLU A C 1
ATOM 1343 O O . GLU A 1 159 ? -15.513 1.315 -0.691 1.00 92.56 159 GLU A O 1
ATOM 1348 N N . PHE A 1 160 ? -14.054 -0.218 -1.442 1.00 93.94 160 PHE A N 1
ATOM 1349 C CA . PHE A 1 160 ? -14.799 -1.354 -0.911 1.00 93.94 160 PHE A CA 1
ATOM 1350 C C . PHE A 1 160 ? -14.904 -1.297 0.619 1.00 93.94 160 PHE A C 1
ATOM 1352 O O . PHE A 1 160 ? -16.015 -1.324 1.151 1.00 93.94 160 PHE A O 1
ATOM 1359 N N . CYS A 1 161 ? -13.778 -1.164 1.329 1.00 92.50 161 CYS A N 1
ATOM 1360 C CA . CYS A 1 161 ? -13.760 -1.118 2.794 1.00 92.50 161 CYS A CA 1
ATOM 1361 C C . CYS A 1 161 ? -14.616 0.035 3.331 1.00 92.50 161 CYS A C 1
ATOM 1363 O O . CYS A 1 161 ? -15.414 -0.138 4.2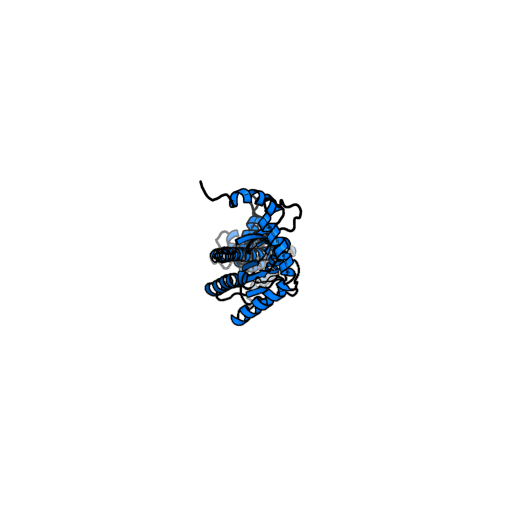56 1.00 92.50 161 CYS A O 1
ATOM 1365 N N . LYS A 1 162 ? -14.526 1.208 2.696 1.00 89.12 162 LYS A N 1
ATOM 1366 C CA . LYS A 1 162 ? -15.387 2.353 3.002 1.00 89.12 162 LYS A CA 1
ATOM 1367 C C . LYS A 1 162 ? -16.862 2.074 2.726 1.00 89.12 162 LYS A C 1
ATOM 1369 O O . LYS A 1 162 ? -17.692 2.457 3.543 1.00 89.12 162 LYS A O 1
ATOM 1374 N N . GLY A 1 163 ? -17.200 1.433 1.609 1.00 87.19 163 GLY A N 1
ATOM 1375 C CA . GLY A 1 163 ? -18.582 1.106 1.247 1.00 87.19 163 GLY A CA 1
ATOM 1376 C C . GLY A 1 163 ? -19.236 0.103 2.200 1.00 87.19 163 GLY A C 1
ATOM 1377 O O . GLY A 1 163 ? -20.431 0.197 2.469 1.00 87.19 163 GLY A O 1
ATOM 1378 N N . VAL A 1 164 ? -18.446 -0.817 2.761 1.00 85.81 164 VAL A N 1
ATOM 1379 C CA . VAL A 1 164 ? -18.885 -1.760 3.804 1.00 85.81 164 VAL A CA 1
ATOM 1380 C C . VAL A 1 164 ? -19.132 -1.059 5.143 1.00 85.81 164 VAL A C 1
ATOM 1382 O O . VAL A 1 164 ? -19.870 -1.578 5.987 1.00 85.81 164 VAL A O 1
ATOM 1385 N N . ASN A 1 165 ? -18.542 0.120 5.355 1.00 67.38 165 ASN A N 1
ATOM 1386 C CA . ASN A 1 165 ? -18.659 0.843 6.611 1.00 67.38 165 ASN A CA 1
ATOM 1387 C C . ASN A 1 165 ? -20.129 1.191 6.910 1.00 67.38 165 ASN A C 1
ATOM 1389 O O . ASN A 1 165 ? -20.725 2.096 6.329 1.00 67.38 165 ASN A O 1
ATOM 1393 N N . SER A 1 166 ? -20.711 0.429 7.836 1.00 53.12 166 SER A N 1
ATOM 1394 C CA . SER A 1 166 ? -22.102 0.510 8.270 1.00 53.12 166 SER A CA 1
ATOM 1395 C C . SER A 1 166 ? -22.188 1.279 9.583 1.00 53.12 166 SER A C 1
ATOM 1397 O O . SER A 1 166 ? -21.446 0.963 10.513 1.00 53.12 166 SER A O 1
ATOM 1399 N N . ASP A 1 167 ? -23.118 2.236 9.675 1.00 57.97 167 ASP A N 1
ATOM 1400 C CA . ASP A 1 167 ? -23.485 3.044 10.852 1.00 57.97 167 ASP A CA 1
ATOM 1401 C C . ASP A 1 167 ? -22.640 2.787 12.113 1.00 57.97 167 ASP A C 1
ATOM 1403 O O . ASP A 1 167 ? -22.867 1.818 12.851 1.00 57.97 167 ASP A O 1
ATOM 1407 N N . GLY A 1 168 ? -21.661 3.657 12.376 1.00 66.06 168 GLY A N 1
ATOM 1408 C CA . GLY A 1 168 ? -20.962 3.680 13.659 1.00 66.06 168 GLY A CA 1
ATOM 1409 C C . GLY A 1 168 ? -19.468 3.976 13.619 1.00 66.06 168 GLY A C 1
ATOM 1410 O O . GLY A 1 168 ? -18.986 4.452 14.642 1.00 66.06 168 GLY A O 1
ATOM 1411 N N . PHE A 1 169 ? -18.760 3.736 12.514 1.00 79.38 169 PHE A N 1
ATOM 1412 C CA . PHE A 1 169 ? -17.366 4.160 12.322 1.00 79.38 169 PHE A CA 1
ATOM 1413 C C . PHE A 1 169 ? -17.311 5.247 11.248 1.00 79.38 169 PHE A C 1
ATOM 1415 O O . PHE A 1 169 ? -17.984 5.164 10.224 1.00 79.38 169 PHE A O 1
ATOM 1422 N N . ASN A 1 170 ? -16.489 6.260 11.468 1.00 85.62 170 ASN A N 1
ATOM 1423 C CA . ASN A 1 170 ? -16.103 7.229 10.452 1.00 85.62 170 ASN A CA 1
ATOM 1424 C C . ASN A 1 170 ? -14.950 6.654 9.610 1.00 85.62 170 ASN A C 1
ATOM 1426 O O . ASN A 1 170 ? -14.296 5.710 10.043 1.00 85.62 170 ASN A O 1
ATOM 1430 N N . CYS A 1 171 ? -14.691 7.212 8.426 1.00 86.94 171 CYS A N 1
ATOM 1431 C CA . CYS A 1 171 ? -13.492 6.913 7.631 1.00 86.94 171 CYS A CA 1
ATOM 1432 C C . CYS A 1 171 ? -12.739 8.215 7.353 1.00 86.94 171 CYS A C 1
ATOM 1434 O O . CYS A 1 171 ? -13.356 9.240 7.056 1.00 86.94 171 CYS A O 1
ATOM 1436 N N . TYR A 1 172 ? -11.415 8.161 7.450 1.00 88.31 172 TYR A N 1
ATOM 1437 C CA . TYR A 1 172 ? -10.503 9.218 7.033 1.00 88.31 172 TYR A CA 1
ATOM 1438 C C . TYR A 1 172 ? -9.442 8.632 6.105 1.00 88.31 172 TYR A C 1
ATOM 1440 O O . TYR A 1 172 ? -8.978 7.520 6.343 1.00 88.31 172 TYR A O 1
ATOM 1448 N N . TYR A 1 173 ? -9.066 9.361 5.058 1.00 90.06 173 TYR A N 1
ATOM 1449 C CA . TYR A 1 173 ? -8.039 8.912 4.124 1.00 90.06 173 TYR A CA 1
ATOM 1450 C C . TYR A 1 173 ? -6.685 9.490 4.498 1.00 90.06 173 TYR A C 1
ATOM 1452 O O . TYR A 1 173 ? -6.554 10.701 4.655 1.00 90.06 173 TYR A O 1
ATOM 1460 N N . HIS A 1 174 ? -5.691 8.616 4.574 1.00 89.44 174 HIS A N 1
ATOM 1461 C CA . HIS A 1 174 ? -4.289 8.993 4.645 1.00 89.44 174 HIS A CA 1
ATOM 1462 C C . HIS A 1 174 ? -3.648 8.734 3.293 1.00 89.44 174 HIS A C 1
ATOM 1464 O O . HIS A 1 174 ? -3.707 7.611 2.793 1.00 89.44 174 HIS A O 1
ATOM 1470 N N . ASP A 1 175 ? -3.037 9.765 2.725 1.00 89.75 175 ASP A N 1
ATOM 1471 C CA . ASP A 1 175 ? -2.208 9.639 1.534 1.00 89.75 175 ASP A CA 1
ATOM 1472 C C . ASP A 1 175 ? -0.773 9.384 2.013 1.00 89.75 175 ASP A C 1
ATOM 1474 O O . ASP A 1 175 ? -0.143 10.243 2.632 1.00 89.75 175 ASP A O 1
ATOM 1478 N N . ILE A 1 176 ? -0.295 8.152 1.829 1.00 89.81 176 ILE A N 1
ATOM 1479 C CA . ILE A 1 176 ? 1.026 7.724 2.288 1.00 89.81 176 ILE A CA 1
ATOM 1480 C C . ILE A 1 176 ? 2.024 7.913 1.149 1.00 89.81 176 ILE A C 1
ATOM 1482 O O . ILE A 1 176 ? 1.983 7.178 0.164 1.00 89.81 176 ILE A O 1
ATOM 1486 N N . ASP A 1 177 ? 2.933 8.876 1.301 1.00 87.44 177 ASP A N 1
ATOM 1487 C CA . ASP A 1 177 ? 3.956 9.145 0.285 1.00 87.44 177 ASP A CA 1
ATOM 1488 C C . ASP A 1 177 ? 4.892 7.950 0.107 1.00 87.44 177 ASP A C 1
ATOM 1490 O O . ASP A 1 177 ? 5.482 7.465 1.087 1.00 87.44 177 ASP A O 1
ATOM 1494 N N . PHE A 1 178 ? 5.087 7.549 -1.146 1.00 82.38 178 PHE A N 1
ATOM 1495 C CA . PHE A 1 178 ? 6.076 6.559 -1.537 1.00 82.38 178 PHE A CA 1
ATOM 1496 C C . PHE A 1 178 ? 6.743 6.947 -2.858 1.00 82.38 178 PHE A C 1
ATOM 1498 O O . PHE A 1 178 ? 6.133 7.576 -3.720 1.00 82.38 178 PHE A O 1
ATOM 1505 N N . THR A 1 179 ? 8.004 6.558 -3.019 1.00 83.44 179 THR A N 1
ATOM 1506 C CA . THR A 1 179 ? 8.775 6.842 -4.229 1.00 83.44 179 THR A CA 1
ATOM 1507 C C . THR A 1 179 ? 8.962 5.552 -5.011 1.00 83.44 179 THR A C 1
ATOM 1509 O O . THR A 1 179 ? 9.538 4.591 -4.500 1.00 83.44 179 THR A O 1
ATOM 1512 N N . ILE A 1 180 ? 8.509 5.546 -6.260 1.00 81.06 180 ILE A N 1
ATOM 1513 C CA . ILE A 1 180 ? 8.670 4.417 -7.179 1.00 81.06 180 ILE A CA 1
ATOM 1514 C C . ILE A 1 180 ? 9.662 4.769 -8.290 1.00 81.06 180 ILE A C 1
ATOM 1516 O O . ILE A 1 180 ? 9.846 5.952 -8.604 1.00 81.06 180 ILE A O 1
ATOM 1520 N N . PRO A 1 181 ? 10.306 3.773 -8.923 1.00 78.50 181 PRO A N 1
ATOM 1521 C CA . PRO A 1 181 ? 10.976 3.997 -10.195 1.00 78.50 181 PRO A CA 1
ATOM 1522 C C . PRO A 1 181 ? 9.956 4.563 -11.186 1.00 78.50 181 PRO A C 1
ATOM 1524 O O . PRO A 1 181 ? 8.844 4.050 -11.282 1.00 78.50 181 PRO A O 1
ATOM 1527 N N . GLY A 1 182 ? 10.301 5.630 -11.900 1.00 80.44 182 GLY A N 1
ATOM 1528 C CA . GLY A 1 182 ? 9.484 6.114 -13.008 1.00 80.44 182 GLY A CA 1
ATOM 1529 C C . GLY A 1 182 ? 9.963 5.548 -14.338 1.00 80.44 182 GLY A C 1
ATOM 1530 O O . GLY A 1 182 ? 11.121 5.146 -14.493 1.00 80.44 182 GLY A O 1
ATOM 1531 N N . TYR A 1 183 ? 9.080 5.608 -15.332 1.00 74.75 183 TYR A N 1
ATOM 1532 C CA . TYR A 1 183 ? 9.324 5.069 -16.668 1.00 74.75 183 TYR A CA 1
ATOM 1533 C C . TYR A 1 183 ? 10.574 5.614 -17.345 1.00 74.75 183 TYR A C 1
ATOM 1535 O O . TYR A 1 183 ? 11.193 4.904 -18.114 1.00 74.75 183 TYR A O 1
ATOM 1543 N N . ALA A 1 184 ? 10.956 6.860 -17.065 1.00 72.38 184 ALA A N 1
ATOM 1544 C CA . ALA A 1 184 ? 12.114 7.520 -17.662 1.00 72.38 184 ALA A CA 1
ATOM 1545 C C . ALA A 1 184 ? 13.401 7.360 -16.828 1.00 72.38 184 ALA A C 1
ATOM 1547 O O . ALA A 1 184 ? 14.312 8.174 -16.928 1.00 72.38 184 ALA A O 1
ATOM 1548 N N . GLY A 1 185 ? 13.460 6.391 -15.912 1.00 66.06 185 GLY A N 1
ATOM 1549 C CA . GLY A 1 185 ? 14.594 6.228 -14.997 1.00 66.06 185 GLY A CA 1
ATOM 1550 C C . GLY A 1 185 ? 14.700 7.305 -13.908 1.00 66.06 185 GLY A C 1
ATOM 1551 O O . GLY A 1 185 ? 15.544 7.182 -13.021 1.00 66.06 185 GLY A O 1
ATOM 1552 N N . MET A 1 186 ? 13.836 8.326 -13.939 1.00 74.50 186 MET A N 1
ATOM 1553 C CA . MET A 1 186 ? 13.629 9.278 -12.849 1.00 74.50 186 MET A CA 1
ATOM 1554 C C . MET A 1 186 ? 12.572 8.732 -11.899 1.00 74.50 186 MET A C 1
ATOM 1556 O O . MET A 1 186 ? 11.517 8.286 -12.342 1.00 74.50 186 MET A O 1
ATOM 1560 N N . ASN A 1 187 ? 12.840 8.785 -10.599 1.00 81.69 187 ASN A N 1
ATOM 1561 C CA . ASN A 1 187 ? 11.864 8.393 -9.593 1.00 81.69 187 ASN A CA 1
ATOM 1562 C C . ASN A 1 187 ? 10.614 9.280 -9.659 1.00 81.69 187 ASN A C 1
ATOM 1564 O O . ASN A 1 187 ? 10.707 10.472 -9.954 1.00 81.69 187 ASN A O 1
ATOM 1568 N N . SER A 1 188 ? 9.460 8.685 -9.377 1.00 80.44 188 SER A N 1
ATOM 1569 C CA . SER A 1 188 ? 8.173 9.372 -9.290 1.00 80.44 188 SER A CA 1
ATOM 1570 C C . SER A 1 188 ? 7.617 9.231 -7.880 1.00 80.44 188 SER A C 1
ATOM 1572 O O . SER A 1 188 ? 7.658 8.144 -7.301 1.00 80.44 188 SER A O 1
ATOM 1574 N N . ASP A 1 189 ? 7.110 10.333 -7.336 1.00 83.06 189 ASP A N 1
ATOM 1575 C CA . ASP A 1 189 ? 6.406 10.326 -6.058 1.00 83.06 189 ASP A CA 1
ATOM 1576 C C . ASP A 1 189 ? 4.933 10.001 -6.307 1.00 83.06 189 ASP A C 1
ATOM 1578 O O . ASP A 1 189 ? 4.266 10.660 -7.110 1.00 83.06 189 ASP A O 1
ATOM 1582 N N . ILE A 1 190 ? 4.445 8.972 -5.621 1.00 81.88 190 ILE A N 1
ATOM 1583 C CA . ILE A 1 190 ? 3.058 8.513 -5.669 1.00 81.88 190 ILE A CA 1
ATOM 1584 C C . ILE A 1 190 ? 2.466 8.485 -4.259 1.00 81.88 190 ILE A C 1
ATOM 1586 O O . ILE A 1 190 ? 3.189 8.501 -3.257 1.00 81.88 190 ILE A O 1
ATOM 1590 N N . TYR A 1 191 ? 1.137 8.419 -4.182 1.00 84.25 191 TYR A N 1
ATOM 1591 C CA . TYR A 1 191 ? 0.414 8.389 -2.916 1.00 84.25 191 TYR A CA 1
ATOM 1592 C C . TYR A 1 191 ? -0.341 7.079 -2.767 1.00 84.25 191 TYR A C 1
ATOM 1594 O O . TYR A 1 191 ? -1.291 6.802 -3.492 1.00 84.25 191 TYR A O 1
ATOM 1602 N N . TYR A 1 192 ? 0.022 6.304 -1.754 1.00 86.25 192 TYR A N 1
ATOM 1603 C CA . TYR A 1 192 ? -0.730 5.118 -1.392 1.00 86.25 192 TYR A CA 1
ATOM 1604 C C . TYR A 1 192 ? -1.863 5.488 -0.434 1.00 86.25 192 TYR A C 1
ATOM 1606 O O . TYR A 1 192 ? -1.630 5.785 0.742 1.00 86.25 192 TYR A O 1
ATOM 1614 N N . ARG A 1 193 ? -3.102 5.507 -0.933 1.00 90.31 193 ARG A N 1
ATOM 1615 C CA . ARG A 1 193 ? -4.266 5.928 -0.148 1.00 90.31 193 ARG A CA 1
ATOM 1616 C C . ARG A 1 193 ? -4.773 4.810 0.758 1.00 90.31 193 ARG A C 1
ATOM 1618 O O . ARG A 1 193 ? -5.173 3.743 0.299 1.00 90.31 193 ARG A O 1
ATOM 1625 N N . VAL A 1 194 ? -4.837 5.081 2.058 1.00 91.88 194 VAL A N 1
ATOM 1626 C CA . VAL A 1 194 ? -5.339 4.150 3.079 1.00 91.88 194 VAL A CA 1
ATOM 1627 C C . VAL A 1 194 ? -6.552 4.762 3.775 1.00 91.88 194 VAL A C 1
ATOM 1629 O O . VAL A 1 194 ? -6.460 5.856 4.329 1.00 91.88 194 VAL A O 1
ATOM 1632 N N . CYS A 1 195 ? -7.694 4.063 3.799 1.00 92.06 195 CYS A N 1
ATOM 1633 C CA . CYS A 1 195 ? -8.804 4.444 4.685 1.00 92.06 195 CYS A CA 1
ATOM 1634 C C . CYS A 1 195 ? -8.533 3.942 6.110 1.00 92.06 195 CYS A C 1
ATOM 1636 O O . CYS A 1 195 ? -8.364 2.741 6.340 1.00 92.06 195 CYS A O 1
ATOM 1638 N N . GLN A 1 196 ? -8.539 4.878 7.058 1.00 92.75 196 GLN A N 1
ATOM 1639 C CA . GLN A 1 196 ? -8.636 4.630 8.487 1.00 92.75 196 GLN A CA 1
ATOM 1640 C C . GLN A 1 196 ? -10.093 4.719 8.931 1.00 92.75 196 GLN A C 1
ATOM 1642 O O . GLN A 1 196 ? -10.681 5.800 8.979 1.00 92.75 196 GLN A O 1
ATOM 1647 N N . HIS A 1 197 ? -10.654 3.585 9.326 1.00 91.31 197 HIS A N 1
ATOM 1648 C CA . HIS A 1 197 ? -11.923 3.498 10.024 1.00 91.31 197 HIS A CA 1
ATOM 1649 C C . HIS A 1 197 ? -11.719 3.835 11.497 1.00 91.31 197 HIS A C 1
ATOM 1651 O O . HIS A 1 197 ? -10.902 3.200 12.155 1.00 91.31 197 HIS A O 1
ATOM 1657 N N . TYR A 1 198 ? -12.471 4.791 12.042 1.00 88.94 198 TYR A N 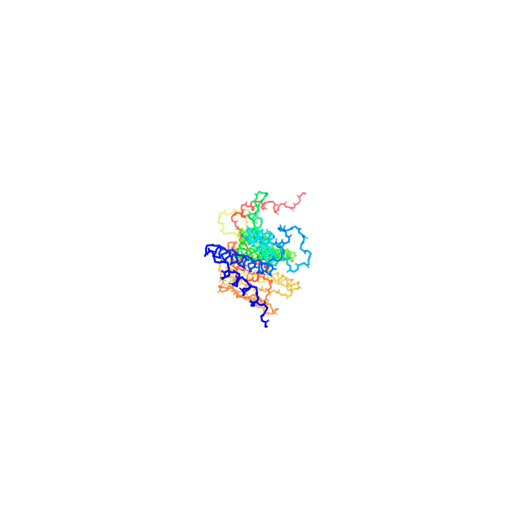1
ATOM 1658 C CA . TYR A 1 198 ? -12.348 5.169 13.450 1.00 88.94 198 TYR A CA 1
ATOM 1659 C C . TYR A 1 198 ? -13.683 5.438 14.133 1.00 88.94 198 TYR A C 1
ATOM 1661 O O . TYR A 1 198 ? -14.659 5.835 13.496 1.00 88.94 198 TYR A O 1
ATOM 1669 N N . LYS A 1 199 ? -13.733 5.247 15.454 1.00 85.94 199 LYS A N 1
ATOM 1670 C CA . LYS A 1 199 ? -14.942 5.515 16.242 1.00 85.94 199 LYS A CA 1
ATOM 1671 C C . LYS A 1 199 ? -14.929 6.894 16.893 1.00 85.94 199 LYS A C 1
ATOM 1673 O O . LYS A 1 199 ? -15.922 7.614 16.809 1.00 85.94 199 LYS A O 1
ATOM 1678 N N . TYR A 1 200 ? -13.820 7.238 17.536 1.00 86.19 200 TYR A N 1
ATOM 1679 C CA . TYR A 1 200 ? -13.663 8.447 18.335 1.00 86.19 200 TYR A CA 1
ATOM 1680 C C . TYR A 1 200 ? -12.480 9.269 17.830 1.00 86.19 200 TYR A C 1
ATOM 1682 O O . TYR A 1 200 ? -11.461 8.712 17.418 1.00 86.19 200 TYR A O 1
ATOM 1690 N N . LEU A 1 201 ? -12.623 10.592 17.883 1.00 87.38 201 LEU A N 1
ATOM 1691 C CA . LEU A 1 201 ? -11.533 11.540 17.660 1.00 87.38 201 LEU A CA 1
ATOM 1692 C C . LEU A 1 201 ? -11.010 12.013 19.008 1.00 87.38 201 LEU A C 1
ATOM 1694 O O . LEU A 1 201 ? -11.810 12.317 19.894 1.00 87.38 201 LEU A O 1
ATOM 1698 N N . TYR A 1 202 ? -9.693 12.103 19.142 1.00 85.62 202 TYR A N 1
ATOM 1699 C CA . TYR A 1 202 ? -9.036 12.746 20.274 1.00 85.62 202 TYR A CA 1
ATOM 1700 C C . TYR A 1 202 ? -7.973 13.720 19.767 1.00 85.62 202 TYR A C 1
ATOM 1702 O O . TYR A 1 202 ? -7.498 13.605 18.641 1.00 85.62 202 TYR A O 1
ATOM 1710 N N . CYS A 1 203 ? -7.593 14.677 20.603 1.00 82.31 203 CYS A N 1
ATOM 1711 C CA . CYS A 1 203 ? -6.507 15.602 20.314 1.00 82.31 203 CYS A CA 1
ATOM 1712 C C . CYS A 1 203 ? -5.639 15.741 21.564 1.00 82.31 203 CYS A C 1
ATOM 1714 O O . CYS A 1 203 ? -6.161 15.805 22.680 1.00 82.31 203 CYS A O 1
ATOM 1716 N N . ASN A 1 204 ? -4.322 15.754 21.372 1.00 75.12 204 ASN A N 1
ATOM 1717 C CA . ASN A 1 204 ? -3.355 15.956 22.449 1.00 75.12 204 ASN A CA 1
ATOM 1718 C C . ASN A 1 204 ? -3.044 17.443 22.696 1.00 75.12 204 ASN A C 1
ATOM 1720 O O . ASN A 1 204 ? -2.298 17.745 23.622 1.00 75.12 204 ASN A O 1
ATOM 1724 N N . ASP A 1 205 ? -3.605 18.358 21.899 1.00 74.62 205 ASP A N 1
ATOM 1725 C CA . ASP A 1 205 ? -3.424 19.796 22.079 1.00 74.62 205 ASP A CA 1
ATOM 1726 C C . ASP A 1 205 ? -4.209 20.294 23.305 1.00 74.62 205 ASP A C 1
ATOM 1728 O O . ASP A 1 205 ? -5.438 20.198 23.372 1.00 74.62 205 ASP A O 1
ATOM 1732 N N . ASP A 1 206 ? -3.481 20.802 24.300 1.00 69.94 206 ASP A N 1
ATOM 1733 C CA . ASP A 1 206 ? -4.045 21.399 25.512 1.00 69.94 206 ASP A CA 1
ATOM 1734 C C . ASP A 1 206 ? -4.620 22.808 25.265 1.00 69.94 206 ASP A C 1
ATOM 1736 O O . ASP A 1 206 ? -5.363 23.316 26.108 1.00 69.94 206 ASP A O 1
ATOM 1740 N N . GLU A 1 207 ? -4.315 23.437 24.124 1.00 69.94 207 GLU A N 1
ATOM 1741 C CA . GLU A 1 207 ? -4.802 24.770 23.741 1.00 69.94 207 GLU A CA 1
ATOM 1742 C C . GLU A 1 207 ? -6.143 24.730 22.981 1.00 69.94 207 GLU A C 1
ATOM 1744 O O . GLU A 1 207 ? -6.702 25.777 22.640 1.00 69.94 207 GLU A O 1
ATOM 1749 N N . LEU A 1 208 ? -6.698 23.536 22.745 1.00 68.88 208 LEU A N 1
ATOM 1750 C CA . LEU A 1 208 ? -7.960 23.355 22.029 1.00 68.88 208 LEU A CA 1
ATOM 1751 C C . LEU A 1 208 ? -9.133 24.033 22.769 1.00 68.88 208 LEU A C 1
ATOM 1753 O O . LEU A 1 208 ? -9.360 23.805 23.961 1.00 68.88 208 LEU A O 1
ATOM 1757 N N . ASP A 1 209 ? -9.932 24.835 22.055 1.00 68.56 209 ASP A N 1
ATOM 1758 C CA . ASP A 1 209 ? -11.083 25.541 22.637 1.00 68.56 209 ASP A CA 1
ATOM 1759 C C . ASP A 1 209 ? -12.151 24.558 23.146 1.00 68.56 209 ASP A C 1
ATOM 1761 O O . ASP A 1 209 ? -12.928 23.963 22.386 1.00 68.56 209 ASP A O 1
ATOM 1765 N N . GLN A 1 210 ? -12.229 24.445 24.473 1.00 61.31 210 GLN A N 1
ATOM 1766 C CA . GLN A 1 210 ? -13.129 23.522 25.161 1.00 61.31 210 GLN A CA 1
ATOM 1767 C C . GLN A 1 210 ? -14.608 23.786 24.882 1.00 61.31 210 GLN A C 1
ATOM 1769 O O . GLN A 1 210 ? -15.424 22.867 24.953 1.00 61.31 210 GLN A O 1
ATOM 1774 N N . THR A 1 211 ? -14.972 25.023 24.540 1.00 67.00 211 THR A N 1
ATOM 1775 C CA . THR A 1 211 ? -16.368 25.384 24.271 1.00 67.00 211 THR A CA 1
ATOM 1776 C C . THR A 1 211 ? -16.858 24.877 22.916 1.00 67.00 211 THR A C 1
ATOM 1778 O O . THR A 1 211 ? -18.061 24.699 22.725 1.00 67.00 211 THR A O 1
ATOM 1781 N N . ARG A 1 212 ? -15.938 24.610 21.981 1.00 67.62 212 ARG A N 1
ATOM 1782 C CA . ARG A 1 212 ? -16.246 24.181 20.607 1.00 67.62 212 ARG A CA 1
ATOM 1783 C C . ARG A 1 212 ? -15.964 22.698 20.370 1.00 67.62 212 ARG A C 1
ATOM 1785 O O . ARG A 1 212 ? -16.610 22.097 19.511 1.00 67.62 212 ARG A O 1
ATOM 1792 N N . CYS A 1 213 ? -15.060 22.110 21.152 1.00 72.81 213 CYS A N 1
ATOM 1793 C CA . CYS A 1 213 ? -14.540 20.757 20.950 1.00 72.81 213 CYS A CA 1
ATOM 1794 C C . CYS A 1 213 ? -14.767 19.827 22.157 1.00 72.81 213 CYS A C 1
ATOM 1796 O O . CYS A 1 213 ? -13.944 18.953 22.428 1.00 72.81 213 CYS A O 1
ATOM 1798 N N . SER A 1 214 ? -15.887 19.990 22.874 1.00 76.50 214 SER A N 1
ATOM 1799 C CA . SER A 1 214 ? -16.206 19.209 24.083 1.00 76.50 214 SER A CA 1
ATOM 1800 C C . SER A 1 214 ? -16.091 17.696 23.873 1.00 76.50 214 SER A C 1
ATOM 1802 O O . SER A 1 214 ? -15.444 17.022 24.666 1.00 76.50 214 SER A O 1
ATOM 1804 N N . ASP A 1 215 ? -16.626 17.172 22.765 1.00 79.62 215 ASP A N 1
ATOM 1805 C CA . ASP A 1 215 ? -16.614 15.732 22.466 1.00 79.62 215 ASP A CA 1
ATOM 1806 C C . ASP A 1 215 ? -15.179 15.187 22.293 1.00 79.62 215 ASP A C 1
ATOM 1808 O O . ASP A 1 215 ? -14.884 14.059 22.679 1.00 79.62 215 ASP A O 1
ATOM 1812 N N . ILE A 1 216 ? -14.269 15.985 21.719 1.00 81.81 216 ILE A N 1
ATOM 1813 C CA . ILE A 1 216 ? -12.865 15.602 21.481 1.00 81.81 216 ILE A CA 1
ATOM 1814 C C . ILE A 1 216 ? -12.106 15.527 22.813 1.00 81.81 216 ILE A C 1
ATOM 1816 O O . ILE A 1 216 ? -11.316 14.607 23.029 1.00 81.81 216 ILE A O 1
ATOM 1820 N N . ILE A 1 217 ? -12.383 16.460 23.726 1.00 78.12 217 ILE A N 1
ATOM 1821 C CA . ILE A 1 217 ? -11.793 16.483 25.070 1.00 78.12 217 ILE A CA 1
ATOM 1822 C C . ILE A 1 217 ? -12.347 15.339 25.921 1.00 78.12 217 ILE A C 1
ATOM 1824 O O . ILE A 1 217 ? -11.578 14.626 26.562 1.00 78.12 217 ILE A O 1
ATOM 1828 N N . GLU A 1 218 ? -13.659 15.095 25.875 1.00 84.25 218 GLU A N 1
ATOM 1829 C CA . GLU A 1 218 ? -14.274 13.949 26.552 1.00 84.25 218 GLU A CA 1
ATOM 1830 C C . GLU A 1 218 ? -13.664 12.624 26.077 1.00 84.25 218 GLU A C 1
ATOM 1832 O O . GLU A 1 218 ? -13.367 11.750 26.895 1.00 84.25 218 GLU A O 1
ATOM 1837 N N . ASN A 1 219 ? -13.410 12.487 24.772 1.00 86.00 219 ASN A N 1
ATOM 1838 C CA . ASN A 1 219 ? -12.735 11.318 24.214 1.00 86.00 219 ASN A CA 1
ATOM 1839 C C . ASN A 1 219 ? -11.270 11.212 24.659 1.00 86.00 219 ASN A C 1
ATOM 1841 O O . ASN A 1 219 ? -10.804 10.099 24.895 1.00 86.00 219 ASN A O 1
ATOM 1845 N N . ARG A 1 220 ? -10.548 12.331 24.812 1.00 83.31 220 ARG A N 1
ATOM 1846 C CA . ARG A 1 220 ? -9.183 12.347 25.368 1.00 83.31 220 ARG A CA 1
ATOM 1847 C C . ARG A 1 220 ? -9.163 11.828 26.806 1.00 83.31 220 ARG A C 1
ATOM 1849 O O . ARG A 1 220 ? -8.368 10.953 27.142 1.00 83.31 220 ARG A O 1
ATOM 1856 N N . ASP A 1 221 ? -10.087 12.292 27.640 1.00 83.00 221 ASP A N 1
ATOM 1857 C CA . ASP A 1 221 ? -10.211 11.819 29.022 1.00 83.00 221 ASP A CA 1
ATOM 1858 C C . ASP A 1 221 ? -10.664 10.351 29.086 1.00 83.00 221 ASP A C 1
ATOM 1860 O O . ASP A 1 221 ? -10.228 9.576 29.946 1.00 83.00 221 ASP A O 1
ATOM 1864 N N . ALA A 1 222 ? -11.550 9.941 28.174 1.00 82.75 222 ALA A N 1
ATOM 1865 C CA . ALA A 1 222 ? -11.981 8.555 28.040 1.00 82.75 222 ALA A CA 1
ATOM 1866 C C . ALA A 1 222 ? -10.840 7.638 27.578 1.00 82.75 222 ALA A C 1
ATOM 1868 O O . ALA A 1 222 ? -10.775 6.496 28.032 1.00 82.75 222 ALA A O 1
ATOM 1869 N N . LEU A 1 223 ? -9.932 8.129 26.731 1.00 83.25 223 LEU A N 1
ATOM 1870 C CA . LEU A 1 223 ? -8.739 7.408 26.302 1.00 83.25 223 LEU A CA 1
ATOM 1871 C C . LEU A 1 223 ? -7.813 7.113 27.492 1.00 83.25 223 LEU A C 1
ATOM 1873 O O . LEU A 1 223 ? -7.361 5.981 27.641 1.00 83.25 223 LEU A O 1
ATOM 1877 N N . GLU A 1 224 ? -7.585 8.072 28.389 1.00 79.81 224 GLU A N 1
ATOM 1878 C CA . GLU A 1 224 ? -6.785 7.834 29.602 1.00 79.81 224 GLU A CA 1
ATOM 1879 C C . GLU A 1 224 ? -7.445 6.811 30.537 1.00 79.81 224 GLU A C 1
ATOM 1881 O O . GLU A 1 224 ? -6.800 5.896 31.056 1.00 79.81 224 GLU A O 1
ATOM 1886 N N . LYS A 1 225 ? -8.766 6.893 30.711 1.00 79.88 225 LYS A N 1
ATOM 1887 C CA . LYS A 1 225 ? -9.537 5.887 31.464 1.00 79.88 225 LYS A CA 1
ATOM 1888 C C . LYS A 1 225 ? -9.461 4.503 30.816 1.00 79.88 225 LYS A C 1
ATOM 1890 O O . LYS A 1 225 ? -9.365 3.495 31.523 1.00 79.88 225 LYS A O 1
ATOM 1895 N N . TYR A 1 226 ? -9.491 4.456 29.490 1.00 77.50 226 TYR A N 1
ATOM 1896 C CA . TYR A 1 226 ? -9.375 3.232 28.713 1.00 77.50 226 TYR A CA 1
ATOM 1897 C C . TYR A 1 226 ? -8.005 2.580 28.874 1.00 77.50 226 TYR A C 1
ATOM 1899 O O . TYR A 1 226 ? -7.941 1.412 29.245 1.00 77.50 226 TYR A O 1
ATOM 1907 N N . LYS A 1 227 ? -6.914 3.337 28.702 1.00 76.00 227 LYS A N 1
ATOM 1908 C CA . LYS A 1 227 ? -5.541 2.854 28.938 1.00 76.00 227 LYS A CA 1
ATOM 1909 C C . LYS A 1 227 ? -5.401 2.224 30.327 1.00 76.00 227 LYS A C 1
ATOM 1911 O O . LYS A 1 227 ? -4.864 1.128 30.467 1.00 76.00 227 LYS A O 1
ATOM 1916 N N . ASN A 1 228 ? -6.014 2.847 31.334 1.00 76.06 228 ASN A N 1
ATOM 1917 C CA . ASN A 1 228 ? -6.034 2.376 32.720 1.00 76.06 228 ASN A CA 1
ATOM 1918 C C . ASN A 1 228 ? -7.007 1.207 33.007 1.00 76.06 228 ASN A C 1
ATOM 1920 O O . ASN A 1 228 ? -7.234 0.874 34.170 1.00 76.06 228 ASN A O 1
ATOM 1924 N N . ASN A 1 229 ? -7.585 0.573 31.980 1.00 72.56 229 ASN A N 1
ATOM 1925 C CA . ASN A 1 229 ? -8.521 -0.556 32.086 1.00 72.56 229 ASN A CA 1
ATOM 1926 C C . ASN A 1 229 ? -9.784 -0.262 32.919 1.00 72.56 229 ASN A C 1
ATOM 1928 O O . ASN A 1 229 ? -10.328 -1.142 33.587 1.00 72.56 229 ASN A O 1
ATOM 1932 N N . THR A 1 230 ? -10.247 0.989 32.916 1.00 68.12 230 THR A N 1
ATOM 1933 C CA . THR A 1 230 ? -11.464 1.381 33.652 1.00 68.12 230 THR A CA 1
ATOM 1934 C C . THR A 1 230 ? -12.716 1.407 32.771 1.00 68.12 230 THR A C 1
ATOM 1936 O O . THR A 1 230 ? -13.821 1.586 33.281 1.00 68.12 230 THR A O 1
ATOM 1939 N N . ILE A 1 231 ? -12.559 1.198 31.458 1.00 68.31 231 ILE A N 1
ATOM 1940 C CA . ILE A 1 231 ? -13.632 1.142 30.458 1.00 68.31 231 ILE A CA 1
ATOM 1941 C C . ILE A 1 231 ? -13.371 -0.049 29.519 1.00 68.31 231 ILE A C 1
ATOM 1943 O O . ILE A 1 231 ? -12.232 -0.266 29.119 1.00 68.31 231 ILE A O 1
ATOM 1947 N N . ASP A 1 232 ? -14.420 -0.801 29.171 1.00 72.44 232 ASP A N 1
ATOM 1948 C CA . ASP A 1 232 ? -14.396 -1.963 28.263 1.00 72.44 232 ASP A CA 1
ATOM 1949 C C . ASP A 1 232 ? -15.096 -1.600 26.943 1.00 72.44 232 ASP A C 1
ATOM 1951 O O . ASP A 1 232 ? -16.310 -1.367 26.938 1.00 72.44 232 ASP A O 1
ATOM 1955 N N . TYR A 1 233 ? -14.355 -1.552 25.829 1.00 69.50 233 TYR A N 1
ATOM 1956 C CA . TYR A 1 233 ? -14.903 -1.173 24.522 1.00 69.50 233 TYR A CA 1
ATOM 1957 C C . TYR A 1 233 ? -15.174 -2.356 23.594 1.00 69.50 233 TYR A C 1
ATOM 1959 O O . TYR A 1 233 ? -15.777 -2.151 22.534 1.00 69.50 233 TYR A O 1
ATOM 1967 N N . SER A 1 234 ? -14.850 -3.587 24.003 1.00 67.81 234 SER A N 1
ATOM 1968 C CA . SER A 1 234 ? -15.056 -4.798 23.196 1.00 67.81 234 SER A CA 1
ATOM 1969 C C . SER A 1 234 ? -16.449 -4.906 22.568 1.00 67.81 234 SER A C 1
ATOM 1971 O O . SER A 1 234 ? -16.596 -5.280 21.408 1.00 67.81 234 SER A O 1
ATOM 1973 N N . LYS A 1 235 ? -17.504 -4.527 23.298 1.00 65.06 235 LYS A N 1
ATOM 1974 C CA . LYS A 1 235 ? -18.891 -4.624 22.810 1.00 65.06 235 LYS A CA 1
ATOM 1975 C C . LYS A 1 235 ? -19.256 -3.577 21.758 1.00 65.06 235 LYS A C 1
ATOM 1977 O O . LYS A 1 235 ? -20.192 -3.794 20.993 1.00 65.06 235 LYS A O 1
ATOM 1982 N N . VAL A 1 236 ? -18.569 -2.437 21.749 1.00 64.75 236 VAL A N 1
ATOM 1983 C CA . VAL A 1 236 ? -18.916 -1.278 20.914 1.00 64.75 236 VAL A CA 1
ATOM 1984 C C . VAL A 1 236 ? -18.142 -1.301 19.599 1.00 64.75 236 VAL A C 1
ATOM 1986 O O . VAL A 1 236 ? -18.699 -0.952 18.559 1.00 64.75 236 VAL A O 1
ATOM 1989 N N . SER A 1 237 ? -16.879 -1.726 19.628 1.00 69.00 237 SER A N 1
ATOM 1990 C CA . SER A 1 237 ? -15.990 -1.680 18.466 1.00 69.00 237 SER A CA 1
ATOM 1991 C C . SER A 1 237 ? -15.888 -3.007 17.717 1.00 69.00 237 SER A C 1
ATOM 1993 O O . SER A 1 237 ? -15.865 -2.999 16.487 1.00 69.00 237 SER A O 1
ATOM 1995 N N . PHE A 1 238 ? -15.912 -4.155 18.406 1.00 76.56 238 PHE A N 1
ATOM 1996 C CA . PHE A 1 238 ? -15.549 -5.423 17.760 1.00 76.56 238 PHE A CA 1
ATOM 1997 C C . PHE A 1 238 ? -16.565 -5.905 16.750 1.00 76.56 238 PHE A C 1
ATOM 1999 O O . PHE A 1 238 ? -16.169 -6.327 15.676 1.00 76.56 238 PHE A O 1
ATOM 2006 N N . ASN A 1 239 ? -17.865 -5.803 17.029 1.00 77.88 239 ASN A N 1
ATOM 2007 C CA . ASN A 1 239 ? -18.876 -6.276 16.078 1.00 77.88 239 ASN A CA 1
ATOM 2008 C C . ASN A 1 239 ? -18.741 -5.597 14.707 1.00 77.88 239 ASN A C 1
ATOM 20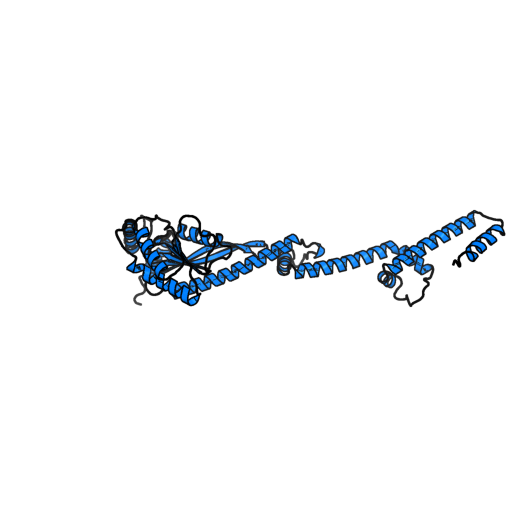10 O O . ASN A 1 239 ? -19.026 -6.208 13.684 1.00 77.88 239 ASN A O 1
ATOM 2014 N N . LYS A 1 240 ? -18.284 -4.340 14.683 1.00 81.19 240 LYS A N 1
ATOM 2015 C CA . LYS A 1 240 ? -18.085 -3.573 13.451 1.00 81.19 240 LYS A CA 1
ATOM 2016 C C . LYS A 1 240 ? -16.771 -3.917 12.768 1.00 81.19 240 LYS A C 1
ATOM 2018 O O . LYS A 1 240 ? -16.773 -4.167 11.568 1.00 81.19 240 LYS A O 1
ATOM 2023 N N . THR A 1 241 ? -15.689 -4.011 13.536 1.00 87.62 241 THR A N 1
ATOM 2024 C CA . THR A 1 241 ? -14.409 -4.536 13.052 1.00 87.62 241 THR A CA 1
ATOM 2025 C C . THR A 1 241 ? -14.583 -5.910 12.404 1.00 87.62 241 THR A C 1
ATOM 2027 O O . THR A 1 241 ? -14.124 -6.133 11.290 1.00 87.62 241 THR A O 1
ATOM 2030 N N . LEU A 1 242 ? -15.314 -6.808 13.064 1.00 88.62 242 LEU A N 1
ATOM 2031 C CA . LEU A 1 242 ? -15.597 -8.153 12.576 1.00 88.62 242 LEU A CA 1
ATOM 2032 C C . LEU A 1 242 ? -16.486 -8.140 11.333 1.00 88.62 242 LEU A C 1
ATOM 2034 O O . LEU A 1 242 ? -16.230 -8.918 10.430 1.00 88.62 242 LEU A O 1
ATOM 2038 N N . ALA A 1 243 ? -17.475 -7.246 11.246 1.00 88.56 243 ALA A N 1
ATOM 2039 C CA . ALA A 1 243 ? -18.301 -7.122 10.046 1.00 88.56 243 ALA A CA 1
ATOM 2040 C C . ALA A 1 243 ? -17.485 -6.698 8.813 1.00 88.56 243 ALA A C 1
ATOM 2042 O O . ALA A 1 243 ? -17.714 -7.219 7.725 1.00 88.56 243 ALA A O 1
ATOM 2043 N N . LEU A 1 244 ? -16.519 -5.784 8.976 1.00 91.00 244 LEU A N 1
ATOM 2044 C CA . LEU A 1 244 ? -15.611 -5.411 7.888 1.00 91.00 244 LEU A CA 1
ATOM 2045 C C . LEU A 1 244 ? -14.708 -6.585 7.490 1.00 91.00 244 LEU A C 1
ATOM 2047 O O . LEU A 1 244 ? -14.575 -6.882 6.308 1.00 91.00 244 LEU A O 1
ATOM 2051 N N . ILE A 1 245 ? -14.131 -7.280 8.473 1.00 93.25 245 ILE A N 1
ATOM 2052 C CA . ILE A 1 245 ? -13.304 -8.472 8.247 1.00 93.25 245 ILE A CA 1
ATOM 2053 C C . ILE A 1 245 ? -14.097 -9.567 7.517 1.00 93.25 245 ILE A C 1
ATOM 2055 O O . ILE A 1 245 ? -13.605 -10.109 6.533 1.00 93.25 245 ILE A O 1
ATOM 2059 N N . ASP A 1 246 ? -15.330 -9.846 7.948 1.00 92.62 246 ASP A N 1
ATOM 2060 C CA . ASP A 1 246 ? -16.213 -10.840 7.327 1.00 92.62 246 ASP A CA 1
ATOM 2061 C C . ASP A 1 246 ? -16.542 -10.461 5.873 1.00 92.62 246 ASP A C 1
ATOM 2063 O O . ASP A 1 246 ? -16.508 -11.317 4.994 1.00 92.62 246 ASP A O 1
ATOM 2067 N N . ALA A 1 247 ? -16.799 -9.179 5.594 1.00 93.50 247 ALA A N 1
ATOM 2068 C CA . ALA A 1 247 ? -17.061 -8.709 4.234 1.00 93.50 247 ALA A CA 1
ATOM 2069 C C . ALA A 1 247 ? -15.825 -8.819 3.323 1.00 93.50 247 ALA A C 1
ATOM 2071 O O . ALA A 1 247 ? -15.954 -9.156 2.145 1.00 93.50 247 ALA A O 1
ATOM 2072 N N . ILE A 1 248 ? -14.627 -8.542 3.852 1.00 94.50 248 ILE A N 1
ATOM 2073 C CA . ILE A 1 248 ? -13.367 -8.730 3.119 1.00 94.50 248 ILE A CA 1
ATOM 2074 C C . ILE A 1 248 ? -13.157 -10.217 2.819 1.00 94.50 248 ILE A C 1
ATOM 2076 O O . ILE A 1 248 ? -12.863 -10.566 1.677 1.00 94.50 248 ILE A O 1
ATOM 2080 N N . GLU A 1 249 ? -13.351 -11.090 3.810 1.00 93.62 249 GLU A N 1
ATOM 2081 C CA . GLU A 1 249 ? -13.251 -12.542 3.642 1.00 93.62 249 GLU A CA 1
ATOM 2082 C C . GLU A 1 249 ? -14.251 -13.053 2.591 1.00 93.62 249 GLU A C 1
ATOM 2084 O O . GLU A 1 249 ? -13.879 -13.834 1.719 1.00 93.62 249 GLU A O 1
ATOM 2089 N N . GLU A 1 250 ? -15.497 -12.568 2.608 1.00 94.50 250 GLU A N 1
ATOM 2090 C CA . GLU A 1 250 ? -16.533 -12.941 1.638 1.00 94.50 250 GLU A CA 1
ATOM 2091 C C . GLU A 1 250 ? -16.195 -12.487 0.210 1.00 94.50 250 GLU A C 1
ATOM 2093 O O . GLU A 1 250 ? -16.343 -13.267 -0.733 1.00 94.50 250 GLU A O 1
ATOM 2098 N N . LYS A 1 251 ? -15.725 -11.242 0.029 1.00 95.56 251 LYS A N 1
ATOM 2099 C CA . LYS A 1 251 ? -15.416 -10.701 -1.306 1.00 95.56 251 LYS A CA 1
ATOM 2100 C C . LYS A 1 251 ? -14.127 -11.283 -1.888 1.00 95.56 251 LYS A C 1
ATOM 2102 O O . LYS A 1 251 ? -14.071 -11.547 -3.088 1.00 95.56 251 LYS A O 1
ATOM 2107 N N . TYR A 1 252 ? -13.094 -11.445 -1.066 1.00 94.19 252 TYR A N 1
ATOM 2108 C CA . TYR A 1 252 ? -11.734 -11.719 -1.535 1.00 94.19 252 TYR A CA 1
ATOM 2109 C C . TYR A 1 252 ? -11.204 -13.111 -1.164 1.00 94.19 252 TYR A C 1
ATOM 2111 O O . TYR A 1 252 ? -10.137 -13.503 -1.638 1.00 94.19 252 TYR A O 1
ATOM 2119 N N . GLY A 1 253 ? -11.937 -13.881 -0.355 1.00 92.06 253 GLY A N 1
ATOM 2120 C CA . GLY A 1 253 ? -11.597 -15.262 0.000 1.00 92.06 253 GLY A CA 1
ATOM 2121 C C . GLY A 1 253 ? -10.391 -15.406 0.931 1.00 92.06 253 GLY A C 1
ATOM 2122 O O . GLY A 1 253 ? -9.799 -16.486 0.990 1.00 92.06 253 GLY A O 1
ATOM 2123 N N . GLY A 1 254 ? -9.983 -14.326 1.602 1.00 92.81 254 GLY A N 1
ATOM 2124 C CA . GLY A 1 254 ? -8.890 -14.357 2.564 1.00 92.81 254 GLY A CA 1
ATOM 2125 C C . GLY A 1 254 ? -8.510 -12.983 3.112 1.00 92.81 254 GLY A C 1
ATOM 2126 O O . GLY A 1 254 ? -8.183 -12.068 2.353 1.00 92.81 254 GLY A O 1
ATOM 2127 N N . VAL A 1 255 ? -8.448 -12.882 4.436 1.00 95.31 255 VAL A N 1
ATOM 2128 C CA . VAL A 1 255 ? -7.978 -11.710 5.177 1.00 95.31 255 VAL A CA 1
ATOM 2129 C C . VAL A 1 255 ? -6.914 -12.087 6.203 1.00 95.31 255 VAL A C 1
ATOM 2131 O O . VAL A 1 255 ? -6.977 -13.123 6.871 1.00 95.31 255 VAL A O 1
ATOM 2134 N N . PHE A 1 256 ? -5.924 -11.213 6.352 1.00 95.06 256 PHE A N 1
ATOM 2135 C CA . PHE A 1 256 ? -4.933 -11.305 7.411 1.00 95.06 256 PHE A CA 1
ATOM 2136 C C . PHE A 1 256 ? -5.039 -10.098 8.326 1.00 95.06 256 PHE A C 1
ATOM 2138 O O . PHE A 1 256 ? -5.063 -8.957 7.869 1.00 95.06 256 PHE A O 1
ATOM 2145 N N . VAL A 1 257 ? -5.089 -10.341 9.630 1.00 95.12 257 VAL A N 1
ATOM 2146 C CA . VAL A 1 257 ? -5.239 -9.268 10.612 1.00 95.12 257 VAL A CA 1
ATOM 2147 C C . VAL A 1 257 ? -3.896 -8.960 11.265 1.00 95.12 257 VAL A C 1
ATOM 2149 O O . VAL A 1 257 ? -3.241 -9.841 11.816 1.00 95.12 257 VAL A O 1
ATOM 2152 N N . ILE A 1 258 ? -3.488 -7.696 11.258 1.00 93.62 258 ILE A N 1
ATOM 2153 C CA . ILE A 1 258 ? -2.349 -7.215 12.041 1.00 93.62 258 ILE A CA 1
ATOM 2154 C C . ILE A 1 258 ? -2.899 -6.459 13.245 1.00 93.62 258 ILE A C 1
ATOM 2156 O O . ILE A 1 258 ? -3.562 -5.438 13.094 1.00 93.62 258 ILE A O 1
ATOM 2160 N N . LEU A 1 259 ? -2.611 -6.952 14.445 1.00 91.00 259 LEU A N 1
ATOM 2161 C CA . LEU A 1 259 ? -2.884 -6.245 15.692 1.00 91.00 259 LEU A CA 1
ATOM 2162 C C . LEU A 1 259 ? -1.660 -5.383 16.011 1.00 91.00 259 LEU A C 1
ATOM 2164 O O . LEU A 1 259 ? -0.611 -5.924 16.377 1.00 91.00 259 LEU A O 1
ATOM 2168 N N . GLY A 1 260 ? -1.773 -4.070 15.812 1.00 85.31 260 GLY A N 1
ATOM 2169 C CA . GLY A 1 260 ? -0.670 -3.127 16.002 1.00 85.31 260 GLY A CA 1
ATOM 2170 C C . GLY A 1 260 ? -0.293 -2.940 17.472 1.00 85.31 260 GLY A C 1
ATOM 2171 O O . GLY A 1 260 ? -0.928 -3.485 18.384 1.00 85.31 260 GLY A O 1
ATOM 2172 N N . ASP A 1 261 ? 0.780 -2.195 17.725 1.00 77.50 261 ASP A N 1
ATOM 2173 C CA . ASP A 1 261 ? 1.321 -2.014 19.069 1.00 77.50 261 ASP A CA 1
ATOM 2174 C C . ASP A 1 261 ? 0.721 -0.823 19.822 1.00 77.50 261 ASP A C 1
ATOM 2176 O O . ASP A 1 261 ? 1.043 -0.657 20.998 1.00 77.50 261 ASP A O 1
ATOM 2180 N N . CYS A 1 262 ? -0.239 -0.117 19.207 1.00 70.94 262 CYS A N 1
ATOM 2181 C CA . CYS A 1 262 ? -0.898 1.080 19.714 1.00 70.94 262 CYS A CA 1
ATOM 2182 C C . CYS A 1 262 ? 0.165 2.118 20.067 1.00 70.94 262 CYS A C 1
ATOM 2184 O O . CYS A 1 262 ? 0.620 2.151 21.211 1.00 70.94 262 CYS A O 1
ATOM 2186 N N . GLY A 1 263 ? 0.541 2.973 19.107 1.00 58.78 263 GLY A N 1
ATOM 2187 C CA . GLY A 1 263 ? 1.611 3.986 19.189 1.00 58.78 263 GLY A CA 1
ATOM 2188 C C . GLY A 1 263 ? 1.584 5.006 20.346 1.00 58.78 263 GLY A C 1
ATOM 2189 O O . GLY A 1 263 ? 2.267 6.026 20.272 1.00 58.78 263 GLY A O 1
ATOM 2190 N N . VAL A 1 264 ? 0.800 4.760 21.398 1.00 56.28 264 VAL A N 1
ATOM 2191 C CA . VAL A 1 264 ? 0.644 5.564 22.613 1.00 56.28 264 VAL A CA 1
ATOM 2192 C C . VAL A 1 264 ? 0.982 4.776 23.902 1.00 56.28 264 VAL A C 1
ATOM 2194 O O . VAL A 1 264 ? 1.406 5.417 24.857 1.00 56.28 264 VAL A O 1
ATOM 2197 N N . SER A 1 265 ? 0.850 3.434 23.917 1.00 56.16 265 SER A N 1
ATOM 2198 C CA . SER A 1 265 ? 1.310 2.438 24.929 1.00 56.16 265 SER A CA 1
ATOM 2199 C C . SER A 1 265 ? 0.391 1.194 24.918 1.00 56.16 265 SER A C 1
ATOM 2201 O O . SER A 1 265 ? -0.806 1.307 24.654 1.00 56.16 265 SER A O 1
ATOM 2203 N N . LYS A 1 266 ? 0.903 -0.001 25.269 1.00 59.03 266 LYS A N 1
ATOM 2204 C CA . LYS A 1 266 ? 0.073 -1.183 25.604 1.00 59.03 266 LYS A CA 1
ATOM 2205 C C . LYS A 1 266 ? -0.213 -1.219 27.111 1.00 59.03 266 LYS A C 1
ATOM 2207 O O . LYS A 1 266 ? 0.331 -2.057 27.825 1.00 59.03 266 LYS A O 1
ATOM 2212 N N . ASP A 1 267 ? -1.045 -0.302 27.592 1.00 59.28 267 ASP A N 1
ATOM 2213 C CA . ASP A 1 267 ? -1.515 -0.322 28.984 1.00 59.28 267 ASP A CA 1
ATOM 2214 C C . ASP A 1 267 ? -2.775 -1.189 29.138 1.00 59.28 267 ASP A C 1
ATOM 2216 O O . ASP A 1 267 ? -3.459 -1.507 28.162 1.00 59.28 267 ASP A O 1
ATOM 2220 N N . GLY A 1 268 ? -3.066 -1.614 30.370 1.00 60.97 268 GLY A N 1
ATOM 2221 C CA . GLY A 1 268 ? -3.916 -2.772 30.679 1.00 60.97 268 GLY A CA 1
ATOM 2222 C C . GLY A 1 268 ? -5.247 -2.892 29.921 1.00 60.97 268 GLY A C 1
ATOM 2223 O O . GLY A 1 268 ? -5.626 -4.009 29.569 1.00 60.97 268 GLY A O 1
ATOM 2224 N N . GLY A 1 269 ? -5.952 -1.790 29.634 1.00 64.31 269 GLY A N 1
ATOM 2225 C CA . GLY A 1 269 ? -7.229 -1.856 28.905 1.00 64.31 269 GLY A CA 1
ATOM 2226 C C . GLY A 1 269 ? -7.081 -2.229 27.430 1.00 64.31 269 GLY A C 1
ATOM 2227 O O . GLY A 1 269 ? -7.879 -3.003 26.904 1.00 64.31 269 GLY A O 1
ATOM 2228 N N . ILE A 1 270 ? -6.004 -1.772 26.787 1.00 74.06 270 ILE A N 1
ATOM 2229 C CA . ILE A 1 270 ? -5.671 -2.121 25.400 1.00 74.06 270 ILE A CA 1
ATOM 2230 C C . ILE A 1 270 ? -5.349 -3.614 25.292 1.00 74.06 270 ILE A C 1
ATOM 2232 O O . ILE A 1 270 ? -5.808 -4.288 24.371 1.00 74.06 270 ILE A O 1
ATOM 2236 N N . GLU A 1 271 ? -4.596 -4.153 26.253 1.00 78.94 271 GLU A N 1
ATOM 2237 C CA . GLU A 1 271 ? -4.264 -5.580 26.284 1.00 78.94 271 GLU A CA 1
ATOM 2238 C C . GLU A 1 271 ? -5.511 -6.454 26.491 1.00 78.94 271 GLU A C 1
ATOM 2240 O O . GLU A 1 271 ? -5.652 -7.506 25.863 1.00 78.94 271 GLU A O 1
ATOM 2245 N N . PHE A 1 272 ? -6.431 -6.020 27.357 1.00 80.12 272 PHE A N 1
ATOM 2246 C CA . PHE A 1 272 ? -7.673 -6.740 27.629 1.00 80.12 272 PHE A CA 1
ATOM 2247 C C . PHE A 1 272 ? -8.565 -6.854 26.389 1.00 80.12 272 PHE A C 1
ATOM 2249 O O . PHE A 1 272 ? -9.022 -7.953 26.058 1.00 80.12 272 PHE A O 1
ATOM 2256 N N . ASP A 1 273 ? -8.774 -5.748 25.677 1.00 82.44 273 ASP A N 1
ATOM 2257 C CA . ASP A 1 273 ? -9.586 -5.746 24.463 1.00 82.44 273 ASP A CA 1
ATOM 2258 C C . ASP A 1 273 ? -8.887 -6.508 23.323 1.00 82.44 273 ASP A C 1
ATOM 2260 O O . ASP A 1 273 ? -9.528 -7.331 22.664 1.00 82.44 273 ASP A O 1
ATOM 2264 N N . TYR A 1 274 ? -7.567 -6.385 23.149 1.00 85.75 274 TYR A N 1
ATOM 2265 C CA . TYR A 1 274 ? -6.864 -7.230 22.177 1.00 85.75 274 TYR A CA 1
ATOM 2266 C C . TYR A 1 274 ? -6.996 -8.722 22.469 1.00 85.75 274 TYR A C 1
ATOM 2268 O O . TYR A 1 274 ? -7.244 -9.485 21.541 1.00 85.75 274 TYR A O 1
ATOM 2276 N N . LYS A 1 275 ? -6.898 -9.155 23.730 1.00 87.06 275 LYS A N 1
ATOM 2277 C CA . LYS A 1 275 ? -7.081 -10.571 24.095 1.00 87.06 275 LYS A CA 1
ATOM 2278 C C . LYS A 1 275 ? -8.460 -11.099 23.716 1.00 87.06 275 LYS A C 1
ATOM 2280 O O . LYS A 1 275 ? -8.579 -12.221 23.234 1.00 87.06 275 LYS A O 1
ATOM 2285 N N . LYS A 1 276 ? -9.508 -10.299 23.911 1.00 87.88 276 LYS A N 1
ATOM 2286 C CA . LYS A 1 276 ? -10.858 -10.670 23.474 1.00 87.88 276 LYS A CA 1
ATOM 2287 C C . LYS A 1 276 ? -10.972 -10.709 21.952 1.00 87.88 276 LYS A C 1
ATOM 2289 O O . LYS A 1 276 ? -11.585 -11.626 21.421 1.00 87.88 276 LYS A O 1
ATOM 2294 N N . LEU A 1 277 ? -10.384 -9.740 21.249 1.00 88.19 277 LEU A N 1
ATOM 2295 C CA . LEU A 1 277 ? -10.370 -9.742 19.788 1.00 88.19 277 LEU A CA 1
ATOM 2296 C C . LEU A 1 277 ? -9.643 -10.980 19.246 1.00 88.19 277 LEU A C 1
ATOM 2298 O O . LEU A 1 277 ? -10.168 -11.637 18.358 1.00 88.19 277 LEU A O 1
ATOM 2302 N N . GLN A 1 278 ? -8.497 -11.341 19.828 1.00 91.50 278 GLN A N 1
ATOM 2303 C CA . GLN A 1 278 ? -7.755 -12.564 19.509 1.00 91.50 278 GLN A CA 1
ATOM 2304 C C . GLN A 1 278 ? -8.631 -13.810 19.657 1.00 91.50 278 GLN A C 1
ATOM 2306 O O . GLN A 1 278 ? -8.732 -14.577 18.710 1.00 91.50 278 GLN A O 1
ATOM 2311 N N . GLN A 1 279 ? -9.344 -13.955 20.781 1.00 91.81 279 GLN A N 1
ATOM 2312 C CA . GLN A 1 279 ? -10.277 -15.073 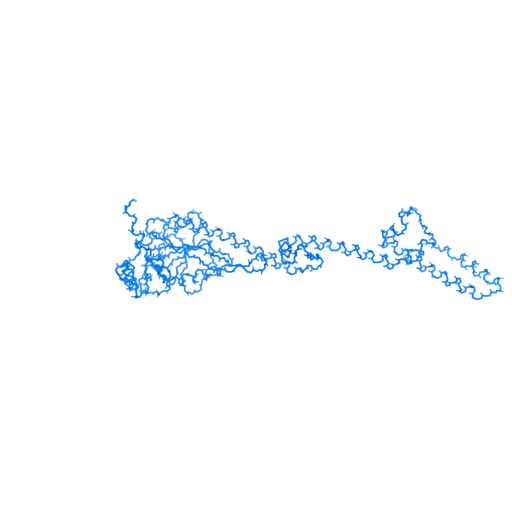20.983 1.00 91.81 279 GLN A CA 1
ATOM 2313 C C . GLN A 1 279 ? -11.338 -15.149 19.881 1.00 91.81 279 GLN A C 1
ATOM 2315 O O . GLN A 1 279 ? -11.606 -16.224 19.358 1.00 91.81 279 GLN A O 1
ATOM 2320 N N . VAL A 1 280 ? -11.920 -14.013 19.486 1.00 90.31 280 VAL A N 1
ATOM 2321 C CA . VAL A 1 280 ? -12.939 -14.006 18.427 1.00 90.31 280 VAL A CA 1
ATOM 2322 C C . VAL A 1 280 ? -12.343 -14.330 17.052 1.00 90.31 280 VAL A C 1
ATOM 2324 O O . VAL A 1 280 ? -12.994 -14.994 16.245 1.00 90.31 280 VAL A O 1
ATOM 2327 N N . LEU A 1 281 ? -11.119 -13.877 16.770 1.00 92.56 281 LEU A N 1
ATOM 2328 C CA . LEU A 1 281 ? -10.406 -14.221 15.538 1.00 92.56 281 LEU A CA 1
ATOM 2329 C C . LEU A 1 281 ? -10.056 -15.716 15.499 1.00 92.56 281 LEU A C 1
ATOM 2331 O O . LEU A 1 281 ? -10.272 -16.348 14.465 1.00 92.56 281 LEU A O 1
ATOM 2335 N N . ASP A 1 282 ? -9.606 -16.288 16.620 1.00 94.25 282 ASP A N 1
ATOM 2336 C CA . ASP A 1 282 ? -9.350 -17.725 16.781 1.00 94.25 282 ASP A CA 1
ATOM 2337 C C . ASP A 1 282 ? -10.626 -18.549 16.550 1.00 94.25 282 ASP A C 1
ATOM 2339 O O . ASP A 1 282 ? -10.619 -19.493 15.759 1.00 94.25 282 ASP A O 1
ATOM 2343 N N . ASP A 1 283 ? -11.745 -18.155 17.169 1.00 92.44 283 ASP A N 1
ATOM 2344 C CA . ASP A 1 283 ? -13.046 -18.823 17.022 1.00 92.44 283 ASP A CA 1
ATOM 2345 C C . ASP A 1 283 ? -13.549 -18.808 15.568 1.00 92.44 283 ASP A C 1
ATOM 2347 O O . ASP A 1 283 ? -14.189 -19.756 15.107 1.00 92.44 283 ASP A O 1
ATOM 2351 N N . LYS A 1 284 ? -13.246 -17.735 14.826 1.00 89.88 284 LYS A N 1
ATOM 2352 C CA . LYS A 1 284 ? -13.556 -17.588 13.395 1.00 89.88 284 LYS A CA 1
ATOM 2353 C C . LYS A 1 284 ? -12.486 -18.185 12.472 1.00 89.88 284 LYS A C 1
ATOM 2355 O O . LYS A 1 284 ? -12.668 -18.155 11.258 1.00 89.88 284 LYS A O 1
ATOM 2360 N N . ASN A 1 285 ? -11.399 -18.737 13.015 1.00 91.75 285 ASN A N 1
ATOM 2361 C CA . ASN A 1 285 ? -10.253 -19.254 12.263 1.00 91.75 285 ASN A CA 1
ATOM 2362 C C . ASN A 1 285 ? -9.622 -18.213 11.307 1.00 91.75 285 ASN A C 1
ATOM 2364 O O . ASN A 1 285 ? -9.133 -18.549 10.226 1.00 91.75 285 ASN A O 1
ATOM 2368 N N . ILE A 1 286 ? -9.623 -16.939 11.708 1.00 92.56 286 ILE A N 1
ATOM 2369 C CA . ILE A 1 286 ? -8.985 -15.847 10.968 1.00 92.56 286 ILE A CA 1
ATOM 2370 C C . ILE A 1 286 ? -7.538 -15.726 11.429 1.00 92.56 286 ILE A C 1
ATOM 2372 O O . ILE A 1 286 ? -7.248 -15.598 12.619 1.00 92.56 286 ILE A O 1
ATOM 2376 N N . ARG A 1 287 ? -6.604 -15.734 10.476 1.00 93.94 287 ARG A N 1
ATOM 2377 C CA . ARG A 1 287 ? -5.179 -15.604 10.790 1.00 93.94 287 ARG A CA 1
ATOM 2378 C C . ARG A 1 287 ? -4.856 -14.174 11.187 1.00 93.94 287 ARG A C 1
ATOM 2380 O O . ARG A 1 287 ? -5.191 -13.230 10.471 1.00 93.94 287 ARG A O 1
ATOM 2387 N N . TYR A 1 288 ? -4.117 -14.036 12.278 1.00 94.31 288 TYR A N 1
ATOM 2388 C CA . TYR A 1 288 ? -3.637 -12.743 12.727 1.00 94.31 288 TYR A CA 1
ATOM 2389 C C . TYR A 1 288 ? -2.184 -12.786 13.191 1.00 94.31 288 TYR A C 1
ATOM 2391 O O . TYR A 1 288 ? -1.622 -13.844 13.485 1.00 94.31 288 TYR A O 1
ATOM 2399 N N . TYR A 1 289 ? -1.579 -11.606 13.272 1.00 92.25 289 TYR A N 1
ATOM 2400 C CA . TYR A 1 289 ? -0.268 -11.384 13.856 1.00 92.25 289 TYR A CA 1
ATOM 2401 C C . TYR A 1 289 ? -0.331 -10.245 14.864 1.00 92.25 289 TYR A C 1
ATOM 2403 O O . TYR A 1 289 ? -0.834 -9.164 14.572 1.00 92.25 289 TYR A O 1
ATOM 2411 N N . GLU A 1 290 ? 0.193 -10.493 16.060 1.00 89.50 290 GLU A N 1
ATOM 2412 C CA . GLU A 1 290 ? 0.364 -9.458 17.071 1.00 89.50 290 GLU A CA 1
ATOM 2413 C C . GLU A 1 290 ? 1.733 -8.801 16.904 1.00 89.50 290 GLU A C 1
ATOM 2415 O O . GLU A 1 290 ? 2.765 -9.470 17.011 1.00 89.50 290 GLU A O 1
ATOM 2420 N N . MET A 1 291 ? 1.745 -7.487 16.692 1.00 84.88 291 MET A N 1
ATOM 2421 C CA . MET A 1 291 ? 2.977 -6.739 16.509 1.00 84.88 291 MET A CA 1
ATOM 2422 C C . MET A 1 291 ? 3.800 -6.723 17.802 1.00 84.88 291 MET A C 1
ATOM 2424 O O . MET A 1 291 ? 3.363 -6.241 18.854 1.00 84.88 291 MET A O 1
ATOM 2428 N N . LYS A 1 292 ? 5.000 -7.312 17.716 1.00 76.06 292 LYS A N 1
ATOM 2429 C CA . LYS A 1 292 ? 6.006 -7.412 18.794 1.00 76.06 292 LYS A CA 1
ATOM 2430 C C . LYS A 1 292 ? 7.383 -6.934 18.323 1.00 76.06 292 LYS A C 1
ATOM 2432 O O . LYS A 1 292 ? 8.411 -7.451 18.756 1.00 76.06 292 LYS A O 1
ATOM 2437 N N . GLY A 1 293 ? 7.404 -5.992 17.382 1.00 74.69 293 GLY A N 1
ATOM 2438 C CA . GLY A 1 293 ? 8.610 -5.513 16.716 1.00 74.69 293 GLY A CA 1
ATOM 2439 C C . GLY A 1 293 ? 8.466 -5.588 15.202 1.00 74.69 293 GLY A C 1
ATOM 2440 O O . GLY A 1 293 ? 7.725 -4.809 14.618 1.00 74.69 293 GLY A O 1
ATOM 2441 N N . ARG A 1 294 ? 9.191 -6.507 14.556 1.00 78.38 294 ARG A N 1
ATOM 2442 C CA . ARG A 1 294 ? 9.198 -6.611 13.089 1.00 78.38 294 ARG A CA 1
ATOM 2443 C C . ARG A 1 294 ? 7.960 -7.325 12.565 1.00 78.38 294 ARG A C 1
ATOM 2445 O O . ARG A 1 294 ? 7.556 -8.337 13.129 1.00 78.38 294 ARG A O 1
ATOM 2452 N N . LEU A 1 295 ? 7.441 -6.831 11.447 1.00 84.56 295 LEU A N 1
ATOM 2453 C CA . LEU A 1 295 ? 6.398 -7.490 10.670 1.00 84.56 295 LEU A CA 1
ATOM 2454 C C . LEU A 1 295 ? 6.818 -8.916 10.261 1.00 84.56 295 LEU A C 1
ATOM 2456 O O . LEU A 1 295 ? 8.019 -9.196 10.144 1.00 84.56 295 LEU A O 1
ATOM 2460 N N . PRO A 1 296 ? 5.856 -9.839 10.069 1.00 84.25 296 PRO A N 1
ATOM 2461 C CA . PRO A 1 296 ? 6.166 -11.172 9.575 1.00 84.25 296 PRO A CA 1
ATOM 2462 C C . PRO A 1 296 ? 6.848 -11.081 8.206 1.00 84.25 296 PRO A C 1
ATOM 2464 O O . PRO A 1 296 ? 6.619 -10.157 7.441 1.00 84.25 296 PRO A O 1
ATOM 2467 N N . THR A 1 297 ? 7.692 -12.054 7.872 1.00 81.94 297 THR A N 1
ATOM 2468 C CA . THR A 1 297 ? 8.411 -12.070 6.584 1.00 81.94 297 THR A CA 1
ATOM 2469 C C . THR A 1 297 ? 7.516 -12.403 5.390 1.00 81.94 297 THR A C 1
ATOM 2471 O O . THR A 1 297 ? 7.932 -12.252 4.244 1.00 81.94 297 THR A O 1
ATOM 2474 N N . TYR A 1 298 ? 6.306 -12.898 5.644 1.00 85.25 298 TYR A N 1
ATOM 2475 C CA . TYR A 1 298 ? 5.348 -13.314 4.630 1.00 85.25 298 TYR A CA 1
ATOM 2476 C C . TYR A 1 298 ? 3.919 -13.080 5.123 1.00 85.25 298 TYR A C 1
ATOM 2478 O O . TYR A 1 298 ? 3.601 -13.388 6.275 1.00 85.25 298 TYR A O 1
ATOM 2486 N N . LEU A 1 299 ? 3.063 -12.589 4.224 1.00 87.75 299 LEU A N 1
ATOM 2487 C CA . LEU A 1 299 ? 1.627 -12.469 4.444 1.00 87.75 299 LEU A CA 1
ATOM 2488 C C . LEU A 1 299 ? 0.896 -13.658 3.821 1.00 87.75 299 LEU A C 1
ATOM 2490 O O . LEU A 1 299 ? 1.099 -13.942 2.640 1.00 87.75 299 LEU A O 1
ATOM 2494 N N . PRO A 1 300 ? 0.011 -14.336 4.569 1.00 87.44 300 PRO A N 1
ATOM 2495 C CA . PRO A 1 300 ? -0.751 -15.461 4.039 1.00 87.44 300 PRO A CA 1
ATOM 2496 C C . PRO A 1 300 ? -1.792 -15.048 2.992 1.00 87.44 300 PRO A C 1
ATOM 2498 O O . PRO A 1 300 ? -2.240 -15.901 2.230 1.00 87.44 300 PRO A O 1
ATOM 2501 N N . THR A 1 301 ? -2.179 -13.773 2.959 1.00 90.75 301 THR A N 1
ATOM 2502 C CA . THR A 1 301 ? -3.181 -13.209 2.048 1.00 90.75 301 THR A CA 1
ATOM 2503 C C . THR A 1 301 ? -2.714 -11.850 1.534 1.00 90.75 301 THR A C 1
ATOM 2505 O O . THR A 1 301 ? -1.864 -11.203 2.144 1.00 90.75 301 THR A O 1
ATOM 2508 N N . HIS A 1 302 ? -3.271 -11.421 0.399 1.00 93.25 302 HIS A N 1
ATOM 2509 C CA . HIS A 1 302 ? -2.993 -10.105 -0.194 1.00 93.25 302 HIS A CA 1
ATOM 2510 C C . HIS A 1 302 ? -3.678 -8.963 0.568 1.00 93.25 302 HIS A C 1
ATOM 2512 O O . HIS A 1 302 ? -3.126 -7.873 0.666 1.00 93.25 302 HIS A O 1
ATOM 2518 N N . TYR A 1 303 ? -4.859 -9.237 1.131 1.00 95.25 303 TYR A N 1
ATOM 2519 C CA . TYR A 1 303 ? -5.672 -8.260 1.850 1.00 95.25 303 TYR A CA 1
ATOM 2520 C C . TYR A 1 303 ? -5.399 -8.311 3.346 1.00 95.25 303 TYR A C 1
ATOM 2522 O O . TYR A 1 303 ? -5.482 -9.377 3.974 1.00 95.25 303 TYR A O 1
ATOM 2530 N N . VAL A 1 304 ? -5.087 -7.147 3.908 1.00 95.38 304 VAL A N 1
ATOM 2531 C CA . VAL A 1 304 ? -4.690 -6.991 5.304 1.00 95.38 304 VAL A CA 1
ATOM 2532 C C . VAL A 1 304 ? -5.582 -5.973 6.008 1.00 95.38 304 VAL A C 1
ATOM 2534 O O . VAL A 1 304 ? -5.878 -4.900 5.487 1.00 95.38 304 VAL A O 1
ATOM 2537 N N . VAL A 1 305 ? -5.985 -6.294 7.233 1.00 95.06 305 VAL A N 1
ATOM 2538 C CA . VAL A 1 305 ? -6.660 -5.358 8.136 1.00 95.06 305 VAL A CA 1
ATOM 2539 C C . VAL A 1 305 ? -5.724 -5.063 9.293 1.00 95.06 305 VAL A C 1
ATOM 2541 O O . VAL A 1 305 ? -5.389 -5.956 10.071 1.00 95.06 305 VAL A O 1
ATOM 2544 N N . VAL A 1 306 ? -5.300 -3.809 9.415 1.00 94.38 306 VAL A N 1
ATOM 2545 C CA . VAL A 1 306 ? -4.502 -3.347 10.551 1.00 94.38 306 VAL A CA 1
ATOM 2546 C C . VAL A 1 306 ? -5.445 -2.792 11.605 1.00 94.38 306 VAL A C 1
ATOM 2548 O O . VAL A 1 306 ? -6.291 -1.955 11.304 1.00 94.38 306 VAL A O 1
ATOM 2551 N N . ILE A 1 307 ? -5.320 -3.259 12.842 1.00 91.81 307 ILE A N 1
ATOM 2552 C CA . ILE A 1 307 ? -6.163 -2.840 13.958 1.00 91.81 307 ILE A CA 1
ATOM 2553 C C . ILE A 1 307 ? -5.267 -2.245 15.032 1.00 91.81 307 ILE A C 1
ATOM 2555 O O . ILE A 1 307 ? -4.427 -2.951 15.586 1.00 91.81 307 ILE A O 1
ATOM 2559 N N . GLU A 1 308 ? -5.494 -0.973 15.353 1.00 88.38 308 GLU A N 1
ATOM 2560 C CA . GLU A 1 308 ? -4.898 -0.292 16.499 1.00 88.38 308 GLU A CA 1
ATOM 2561 C C . GLU A 1 308 ? -5.944 0.414 17.336 1.00 88.38 308 GLU A C 1
ATOM 2563 O O . GLU A 1 308 ? -6.570 1.368 16.896 1.00 88.38 308 GLU A O 1
ATOM 2568 N N . LEU A 1 309 ? -6.108 0.010 18.591 1.00 85.12 309 LEU A N 1
ATOM 2569 C CA . LEU A 1 309 ? -7.143 0.600 19.442 1.00 85.12 309 LEU A CA 1
ATOM 2570 C C . LEU A 1 309 ? -6.914 2.111 19.640 1.00 85.12 309 LEU A C 1
ATOM 2572 O O . LEU A 1 309 ? -7.866 2.883 19.593 1.00 85.12 309 LEU A O 1
ATOM 2576 N N . CYS A 1 310 ? -5.671 2.568 19.758 1.00 84.69 310 CYS A N 1
ATOM 2577 C CA . CYS A 1 310 ? -5.354 3.994 19.757 1.00 84.69 310 CYS A CA 1
ATOM 2578 C C . CYS A 1 310 ? -4.102 4.255 18.930 1.00 84.69 310 CYS A C 1
ATOM 2580 O O . CYS A 1 310 ? -3.090 3.585 19.133 1.00 84.69 310 CYS A O 1
ATOM 2582 N N . THR A 1 311 ? -4.160 5.247 18.042 1.00 85.56 311 THR A N 1
ATOM 2583 C CA . THR A 1 311 ? -3.048 5.579 17.151 1.00 85.56 311 THR A CA 1
ATOM 2584 C C . THR A 1 311 ? -2.915 7.084 16.948 1.00 85.56 311 THR A C 1
ATOM 2586 O O . THR A 1 311 ? -3.923 7.790 16.840 1.00 85.56 311 THR A O 1
ATOM 2589 N N . SER A 1 312 ? -1.669 7.556 16.886 1.00 86.25 312 SER A N 1
ATOM 2590 C CA . SER A 1 312 ? -1.335 8.898 16.406 1.00 86.25 312 SER A CA 1
ATOM 2591 C C . SER A 1 312 ? -1.222 8.900 14.886 1.00 86.25 312 SER A C 1
ATOM 2593 O O . SER A 1 312 ? -0.852 7.883 14.293 1.00 86.25 312 SER A O 1
ATOM 2595 N N . ASN A 1 313 ? -1.467 10.043 14.242 1.00 85.44 313 ASN A N 1
ATOM 2596 C CA . ASN A 1 313 ? -1.327 10.149 12.782 1.00 85.44 313 ASN A CA 1
ATOM 2597 C C . ASN A 1 313 ? 0.101 9.787 12.338 1.00 85.44 313 ASN A C 1
ATOM 2599 O O . ASN A 1 313 ? 0.304 8.994 11.418 1.00 85.44 313 ASN A O 1
ATOM 2603 N N . LYS A 1 314 ? 1.108 10.292 13.064 1.00 86.81 314 LYS A N 1
ATOM 2604 C CA . LYS A 1 314 ? 2.523 9.994 12.806 1.00 86.81 314 LYS A CA 1
ATOM 2605 C C . LYS A 1 314 ? 2.833 8.497 12.896 1.00 86.81 314 LYS A C 1
ATOM 2607 O O . LYS A 1 314 ? 3.577 7.978 12.064 1.00 86.81 314 LYS A O 1
ATOM 2612 N N . HIS A 1 315 ? 2.303 7.813 13.910 1.00 88.12 315 HIS A N 1
ATOM 2613 C CA . HIS A 1 315 ? 2.539 6.383 14.082 1.00 88.12 315 HIS A CA 1
ATOM 2614 C C . HIS A 1 315 ? 1.833 5.563 12.998 1.00 88.12 315 HIS A C 1
ATOM 2616 O O . HIS A 1 315 ? 2.480 4.717 12.384 1.00 88.12 315 HIS A O 1
ATOM 2622 N N . LEU A 1 316 ? 0.567 5.872 12.693 1.00 90.44 316 LEU A N 1
ATOM 2623 C CA . LEU A 1 316 ? -0.184 5.231 11.612 1.00 90.44 316 LEU A CA 1
ATOM 2624 C C . LEU A 1 316 ? 0.571 5.324 10.286 1.00 90.44 316 LEU A C 1
ATOM 2626 O O . LEU A 1 316 ? 0.797 4.301 9.642 1.00 90.44 316 LEU A O 1
ATOM 2630 N N . ILE A 1 317 ? 1.009 6.526 9.896 1.00 90.25 317 ILE A N 1
ATOM 2631 C CA . ILE A 1 317 ? 1.746 6.737 8.641 1.00 90.25 317 ILE A CA 1
ATOM 2632 C C . ILE A 1 317 ? 3.041 5.916 8.639 1.00 90.25 317 ILE A C 1
ATOM 2634 O O . ILE A 1 317 ? 3.345 5.236 7.659 1.00 90.25 317 ILE A O 1
ATOM 2638 N N . SER A 1 318 ? 3.786 5.927 9.748 1.00 89.31 318 SER A N 1
ATOM 2639 C CA . SER A 1 318 ? 5.021 5.147 9.891 1.00 89.31 318 SER A CA 1
ATOM 2640 C C . SER A 1 318 ? 4.783 3.638 9.765 1.00 89.31 318 SER A C 1
ATOM 2642 O O . SER A 1 318 ? 5.591 2.937 9.149 1.00 89.31 318 SER A O 1
ATOM 2644 N N . LEU A 1 319 ? 3.695 3.123 10.342 1.00 89.00 319 LEU A N 1
ATOM 2645 C CA . LEU A 1 319 ? 3.337 1.710 10.255 1.00 89.00 319 LEU A CA 1
ATOM 2646 C C . LEU A 1 319 ? 2.896 1.334 8.838 1.00 89.00 319 LEU A C 1
ATOM 2648 O O . LEU A 1 319 ? 3.342 0.315 8.317 1.00 89.00 319 LEU A O 1
ATOM 2652 N N . CYS A 1 320 ? 2.086 2.173 8.190 1.00 90.56 320 CYS A N 1
ATOM 2653 C CA . CYS A 1 320 ? 1.669 1.970 6.804 1.00 90.56 320 CYS A CA 1
ATOM 2654 C C . CYS A 1 320 ? 2.885 1.889 5.871 1.00 90.56 320 CYS A C 1
ATOM 2656 O O . CYS A 1 320 ? 2.997 0.926 5.115 1.00 90.56 320 CYS A O 1
ATOM 2658 N N . LYS A 1 321 ? 3.841 2.823 5.990 1.00 90.06 321 LYS A N 1
ATOM 2659 C CA . LYS A 1 321 ? 5.108 2.777 5.234 1.00 90.06 321 LYS A CA 1
ATOM 2660 C C . LYS A 1 321 ? 5.886 1.492 5.505 1.00 90.06 321 LYS A C 1
ATOM 2662 O O . LYS A 1 321 ? 6.289 0.812 4.569 1.00 90.06 321 LYS A O 1
ATOM 2667 N N . SER A 1 322 ? 5.999 1.101 6.775 1.00 88.88 322 SER A N 1
ATOM 2668 C CA . SER A 1 322 ? 6.687 -0.139 7.154 1.00 88.88 322 SER A CA 1
ATOM 2669 C C . SER A 1 322 ? 6.037 -1.378 6.532 1.00 88.88 322 SER A C 1
ATOM 2671 O O . SER A 1 322 ? 6.749 -2.291 6.125 1.00 88.88 322 SER A O 1
ATOM 2673 N N . ILE A 1 323 ? 4.703 -1.431 6.446 1.00 89.00 323 ILE A N 1
ATOM 2674 C CA . ILE A 1 323 ? 3.976 -2.531 5.798 1.00 89.00 323 ILE A CA 1
ATOM 2675 C C . ILE A 1 323 ? 4.281 -2.559 4.303 1.00 89.00 323 ILE A C 1
ATOM 2677 O O . ILE A 1 323 ? 4.687 -3.604 3.803 1.00 89.00 323 ILE A O 1
ATOM 2681 N N . ILE A 1 324 ? 4.144 -1.426 3.615 1.00 87.00 324 ILE A N 1
ATOM 2682 C CA . ILE A 1 324 ? 4.408 -1.306 2.174 1.00 87.00 324 ILE A CA 1
ATOM 2683 C C . ILE A 1 324 ? 5.836 -1.763 1.841 1.00 87.00 324 ILE A C 1
ATOM 2685 O O . ILE A 1 324 ? 6.036 -2.591 0.958 1.00 87.00 324 ILE A O 1
ATOM 2689 N N . GLU A 1 325 ? 6.822 -1.290 2.604 1.00 85.25 325 GLU A N 1
ATOM 2690 C CA . GLU A 1 325 ? 8.245 -1.566 2.376 1.00 85.25 325 GLU A CA 1
ATOM 2691 C C . GLU A 1 325 ? 8.671 -2.995 2.750 1.00 85.25 325 GLU A C 1
ATOM 2693 O O . GLU A 1 325 ? 9.680 -3.497 2.254 1.00 85.25 325 GLU A O 1
ATOM 2698 N N . SER A 1 326 ? 7.933 -3.668 3.639 1.00 85.50 326 SER A N 1
ATOM 2699 C CA . SER A 1 326 ? 8.346 -4.975 4.173 1.00 85.50 326 SER A CA 1
ATOM 2700 C C . SER A 1 326 ? 8.033 -6.152 3.253 1.00 85.50 326 SER A C 1
ATOM 2702 O O . SER A 1 326 ? 8.622 -7.224 3.422 1.00 85.50 326 SER A O 1
ATOM 2704 N N . TYR A 1 327 ? 7.113 -5.999 2.299 1.00 83.31 327 TYR A N 1
ATOM 2705 C CA . TYR A 1 327 ? 6.620 -7.122 1.506 1.00 83.31 327 TYR A CA 1
ATOM 2706 C C . TYR A 1 327 ? 6.911 -6.952 0.023 1.00 83.31 327 TYR A C 1
ATOM 2708 O O . TYR A 1 327 ? 6.466 -6.013 -0.622 1.00 83.31 327 TYR A O 1
ATOM 2716 N N . ARG A 1 328 ? 7.590 -7.955 -0.546 1.00 69.06 328 ARG A N 1
ATOM 2717 C CA . ARG A 1 328 ? 7.876 -8.017 -1.987 1.00 69.06 328 ARG A CA 1
ATOM 2718 C C . ARG A 1 328 ? 6.603 -8.035 -2.840 1.00 69.06 328 ARG A C 1
ATOM 2720 O O . ARG A 1 328 ? 6.601 -7.507 -3.943 1.00 69.06 328 ARG A O 1
ATOM 2727 N N . ARG A 1 329 ? 5.545 -8.690 -2.350 1.00 73.44 329 ARG A N 1
ATOM 2728 C CA . ARG A 1 329 ? 4.199 -8.577 -2.914 1.00 73.44 329 ARG A CA 1
ATOM 2729 C C . ARG A 1 329 ? 3.462 -7.554 -2.072 1.00 73.44 329 ARG A C 1
ATOM 2731 O O . ARG A 1 329 ? 3.164 -7.834 -0.912 1.00 73.44 329 ARG A O 1
ATOM 2738 N N . MET A 1 330 ? 3.244 -6.387 -2.652 1.00 83.06 330 MET A N 1
ATOM 2739 C CA . MET A 1 330 ? 2.718 -5.240 -1.938 1.00 83.06 330 MET A CA 1
ATOM 2740 C C . MET A 1 330 ? 1.251 -5.518 -1.559 1.00 83.06 330 MET A C 1
ATOM 2742 O O . MET A 1 330 ? 0.458 -5.838 -2.443 1.00 83.06 330 MET A O 1
ATOM 2746 N N . PRO A 1 331 ? 0.887 -5.514 -0.266 1.00 91.12 331 PRO A N 1
ATOM 2747 C CA . PRO A 1 331 ? -0.456 -5.884 0.169 1.00 91.12 331 PRO A CA 1
ATOM 2748 C C . PRO A 1 331 ? -1.437 -4.730 -0.012 1.00 91.12 331 PRO A C 1
ATOM 2750 O O . PRO A 1 331 ? -1.056 -3.580 0.180 1.00 91.12 331 PRO A O 1
ATOM 2753 N N . CYS A 1 332 ? -2.710 -5.031 -0.267 1.00 94.62 332 CYS A N 1
ATOM 2754 C CA . CYS A 1 332 ? -3.790 -4.057 -0.099 1.00 94.62 332 CYS A CA 1
ATOM 2755 C C . CYS A 1 332 ? -4.236 -4.055 1.363 1.00 94.62 332 CYS A C 1
ATOM 2757 O O . CYS A 1 332 ? -4.456 -5.120 1.949 1.00 94.62 332 CYS A O 1
ATOM 2759 N N . PHE A 1 333 ? -4.370 -2.882 1.981 1.00 94.56 333 PHE A N 1
ATOM 2760 C CA . PHE A 1 333 ? -4.711 -2.828 3.400 1.00 94.56 333 PHE A CA 1
ATOM 2761 C C . PHE A 1 333 ? -5.570 -1.639 3.809 1.00 94.56 333 PHE A C 1
ATOM 2763 O O . PHE A 1 333 ? -5.551 -0.568 3.206 1.00 94.56 333 PHE A O 1
ATOM 2770 N N . THR A 1 334 ? -6.336 -1.860 4.874 1.00 94.81 334 THR A N 1
ATOM 2771 C CA . THR A 1 334 ? -7.159 -0.853 5.544 1.00 94.81 334 THR A CA 1
ATOM 2772 C C . THR A 1 334 ? -6.791 -0.791 7.019 1.00 94.81 334 THR A C 1
ATOM 2774 O O . THR A 1 334 ? -6.247 -1.748 7.583 1.00 94.81 334 THR A O 1
ATOM 2777 N N . TYR A 1 335 ? -7.075 0.347 7.639 1.00 94.12 335 TYR A N 1
ATOM 2778 C CA . TYR A 1 335 ? -6.736 0.614 9.023 1.00 94.12 335 TYR A CA 1
ATOM 2779 C C . TYR A 1 335 ? -7.997 0.768 9.857 1.00 94.12 335 TYR A C 1
ATOM 2781 O O . TYR A 1 335 ? -8.938 1.441 9.449 1.00 94.12 335 TYR A O 1
ATOM 2789 N N . ILE A 1 336 ? -8.018 0.195 11.052 1.00 91.69 336 ILE A N 1
ATOM 2790 C CA . ILE A 1 336 ? -9.113 0.346 12.001 1.00 91.69 336 ILE A CA 1
ATOM 2791 C C . ILE A 1 336 ? -8.534 0.841 13.314 1.00 91.69 336 ILE A C 1
ATOM 2793 O O . ILE A 1 336 ? -7.647 0.207 13.882 1.00 91.69 336 ILE A O 1
ATOM 2797 N N . SER A 1 337 ? -9.082 1.936 13.831 1.00 89.25 337 SER A N 1
ATOM 2798 C CA . SER A 1 337 ? -8.812 2.382 15.185 1.00 89.25 337 SER A CA 1
ATOM 2799 C C . SER A 1 337 ? -10.060 2.648 16.007 1.00 89.25 337 SER A C 1
ATOM 2801 O O . SER A 1 337 ? -11.132 2.951 15.493 1.00 89.25 337 SER A O 1
ATOM 2803 N N . LEU A 1 338 ? -9.950 2.508 17.327 1.00 87.00 338 LEU A N 1
ATOM 2804 C CA . LEU A 1 338 ? -11.014 2.977 18.214 1.00 87.00 338 LEU A CA 1
ATOM 2805 C C . LEU A 1 338 ? -10.894 4.496 18.377 1.00 87.00 338 LEU A C 1
ATOM 2807 O O . LEU A 1 338 ? -11.875 5.213 18.192 1.00 87.00 338 LEU A O 1
ATOM 2811 N N . PHE A 1 339 ? -9.677 4.971 18.632 1.00 87.06 339 PHE A N 1
ATOM 2812 C CA . PHE A 1 339 ? -9.328 6.380 18.755 1.00 87.06 339 PHE A CA 1
ATOM 2813 C C . PHE A 1 339 ? -8.390 6.801 17.615 1.00 87.06 339 PHE A C 1
ATOM 2815 O O . PHE A 1 339 ? -7.336 6.191 17.415 1.00 87.06 339 PHE A O 1
ATOM 2822 N N . LYS A 1 340 ? -8.781 7.833 16.861 1.00 89.31 340 LYS A N 1
ATOM 2823 C CA . LYS A 1 340 ? -7.941 8.534 15.877 1.00 89.31 340 LYS A CA 1
ATOM 2824 C C . LYS A 1 340 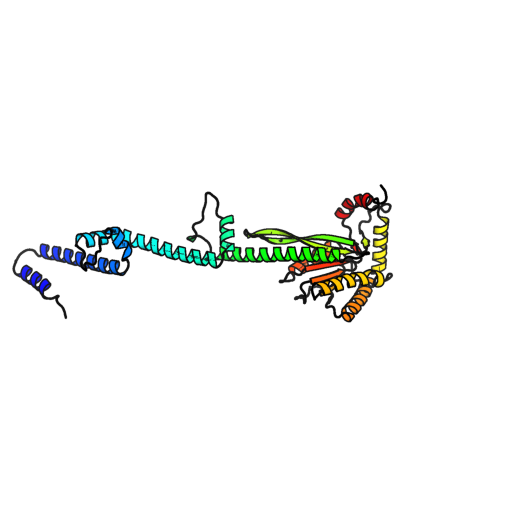? -7.518 9.886 16.454 1.00 89.31 340 LYS A C 1
ATOM 2826 O O . LYS A 1 340 ? -8.365 10.627 16.952 1.00 89.31 340 LYS A O 1
ATOM 2831 N N . GLU A 1 341 ? -6.235 10.208 16.346 1.00 87.12 341 GLU A N 1
ATOM 2832 C CA . GLU A 1 341 ? -5.722 11.542 16.662 1.00 87.12 341 GLU A CA 1
ATOM 2833 C C . GLU A 1 341 ? -6.113 12.563 15.586 1.00 87.12 341 GLU A C 1
ATOM 2835 O O . GLU A 1 341 ? -6.103 12.267 14.390 1.00 87.12 341 GLU A O 1
ATOM 2840 N N . LEU A 1 342 ? -6.445 13.773 16.015 1.00 81.50 342 LEU A N 1
ATOM 2841 C CA . LEU A 1 342 ? -6.530 14.951 15.163 1.00 81.50 342 LEU A CA 1
ATOM 2842 C C . LEU A 1 342 ? -5.191 15.677 15.172 1.00 81.50 342 LEU A C 1
ATOM 2844 O O . LEU A 1 342 ? -4.726 16.083 16.238 1.00 81.50 342 LEU A O 1
ATOM 2848 N N . ASP A 1 343 ? -4.593 15.846 13.992 1.00 68.38 343 ASP A N 1
ATOM 2849 C CA . ASP A 1 343 ? -3.391 16.671 13.848 1.00 68.38 343 ASP A CA 1
ATOM 2850 C C . ASP A 1 343 ? -3.714 18.157 14.002 1.00 68.38 343 ASP A C 1
ATOM 2852 O O . ASP A 1 343 ? -4.838 18.571 13.729 1.00 68.38 343 ASP A O 1
ATOM 2856 N N . ASN A 1 344 ? -2.730 18.994 14.326 1.00 57.91 344 ASN A N 1
ATOM 2857 C CA . ASN A 1 344 ? -2.956 20.441 14.452 1.00 57.91 344 ASN A CA 1
ATOM 2858 C C . ASN A 1 344 ? -3.348 21.090 13.109 1.00 57.91 344 ASN A C 1
ATOM 2860 O O . ASN A 1 344 ? -4.209 21.969 13.072 1.00 57.91 344 ASN A O 1
ATOM 2864 N N . ASP A 1 345 ? -2.800 20.610 11.989 1.00 56.50 345 ASP A N 1
ATOM 2865 C CA . ASP A 1 345 ? -3.182 21.063 10.642 1.00 56.50 345 ASP A CA 1
ATOM 2866 C C . ASP A 1 345 ? -4.567 20.535 10.206 1.00 56.50 345 ASP A C 1
ATOM 2868 O O . ASP A 1 345 ? -5.274 21.182 9.424 1.00 56.50 345 ASP A O 1
ATOM 2872 N N . GLU A 1 346 ? -4.990 19.378 10.734 1.00 56.16 346 GLU A N 1
ATOM 2873 C CA . GLU A 1 346 ? -6.354 18.851 10.579 1.00 56.16 346 GLU A CA 1
ATOM 2874 C C . GLU A 1 346 ? -7.334 19.643 11.458 1.00 56.16 346 GLU A C 1
ATOM 2876 O O . GLU A 1 346 ? -8.376 20.072 10.971 1.00 56.16 346 GLU A O 1
ATOM 2881 N N . GLY A 1 347 ? -6.957 19.938 12.704 1.00 47.03 347 GLY A N 1
ATOM 2882 C CA . GLY A 1 347 ? -7.696 20.726 13.692 1.00 47.03 347 GLY A CA 1
ATOM 2883 C C . GLY A 1 347 ? -7.929 22.177 13.259 1.00 47.03 347 GLY A C 1
ATOM 2884 O O . GLY A 1 347 ? -9.017 22.720 13.442 1.00 47.03 347 GLY A O 1
ATOM 2885 N N . MET A 1 348 ? -6.955 22.784 12.574 1.00 44.84 348 MET A N 1
ATOM 2886 C CA . MET A 1 348 ? -7.096 24.102 11.939 1.00 44.84 348 MET A CA 1
ATOM 2887 C C . MET A 1 348 ? -8.042 24.064 10.724 1.00 44.84 348 MET A C 1
ATOM 2889 O O . MET A 1 348 ? -8.776 25.022 10.473 1.00 44.84 348 MET A O 1
ATOM 2893 N N . LYS A 1 349 ? -8.110 22.945 9.983 1.00 49.28 349 LYS A N 1
ATOM 2894 C CA . LYS A 1 349 ? -9.178 22.720 8.986 1.00 49.28 349 LYS A CA 1
ATOM 2895 C C . LYS A 1 349 ? -10.530 22.447 9.662 1.00 49.28 349 LYS A C 1
ATOM 2897 O O . LYS A 1 349 ? -11.564 22.842 9.118 1.00 49.28 349 LYS A O 1
ATOM 2902 N N . GLU A 1 350 ? -10.538 21.844 10.850 1.00 43.59 350 GLU A N 1
ATOM 2903 C CA . GLU A 1 350 ? -11.723 21.585 11.674 1.00 43.59 350 GLU A CA 1
ATOM 2904 C C . GLU A 1 350 ? -12.285 22.813 12.408 1.00 43.59 350 GLU A C 1
ATOM 2906 O O . GLU A 1 350 ? -13.403 22.738 12.918 1.00 43.59 350 GLU A O 1
ATOM 2911 N N . GLU A 1 351 ? -11.672 24.002 12.346 1.00 44.09 351 GLU A N 1
ATOM 2912 C CA . GLU A 1 351 ? -12.412 25.240 12.661 1.00 44.09 351 GLU A CA 1
ATOM 2913 C C . GLU A 1 351 ? -13.683 25.385 11.783 1.00 44.09 351 GLU A C 1
ATOM 2915 O O . GLU A 1 351 ? -14.664 26.033 12.181 1.00 44.09 351 GLU A O 1
ATOM 2920 N N . ARG A 1 352 ? -13.731 24.678 10.638 1.00 44.31 352 ARG A N 1
ATOM 2921 C CA . ARG A 1 352 ? -14.926 24.472 9.801 1.00 44.31 352 ARG A CA 1
ATOM 2922 C C . ARG A 1 352 ? -15.887 23.366 10.267 1.00 44.31 352 ARG A C 1
ATOM 2924 O O . ARG A 1 352 ? -16.945 23.243 9.663 1.00 44.31 352 ARG A O 1
ATOM 2931 N N . ILE A 1 353 ? -15.644 22.604 11.336 1.00 47.19 353 ILE A N 1
ATOM 2932 C CA . ILE A 1 353 ? -16.637 21.661 11.908 1.00 47.19 353 ILE A CA 1
ATOM 2933 C C . ILE A 1 353 ? -17.858 22.391 12.485 1.00 47.19 353 ILE A C 1
ATOM 2935 O O . ILE A 1 353 ? -18.955 21.828 12.545 1.00 47.19 353 ILE A O 1
ATOM 2939 N N . SER A 1 354 ? -17.729 23.694 12.747 1.00 45.09 354 SER A N 1
ATOM 2940 C CA . SER A 1 354 ? -18.878 24.592 12.915 1.00 45.09 354 SER A CA 1
ATOM 2941 C C . SER A 1 354 ? -19.873 24.559 11.729 1.00 45.09 354 SER A C 1
ATOM 2943 O O . SER A 1 354 ? -21.051 24.841 11.930 1.00 45.09 354 SER A O 1
ATOM 2945 N N . LEU A 1 355 ? -19.458 24.130 10.526 1.00 40.75 355 LEU A N 1
ATOM 2946 C CA . LEU A 1 355 ? -20.315 23.913 9.348 1.00 40.75 355 LEU A CA 1
ATOM 2947 C C . LEU A 1 355 ? -20.851 22.475 9.221 1.00 40.75 355 LEU A C 1
ATOM 2949 O O . LEU A 1 355 ? -21.890 22.278 8.597 1.00 40.75 355 LEU A O 1
ATOM 2953 N N . LEU A 1 356 ? -20.214 21.470 9.832 1.00 41.38 356 LEU A N 1
ATOM 2954 C CA . LEU A 1 356 ? -20.655 20.066 9.738 1.00 41.38 356 LEU A CA 1
ATOM 2955 C C . LEU A 1 356 ? -21.704 19.684 10.795 1.00 41.38 356 LEU A C 1
ATOM 2957 O O . LEU A 1 356 ? -22.495 18.771 10.569 1.00 41.38 356 LEU A O 1
ATOM 2961 N N . LYS A 1 357 ? -21.803 20.432 11.902 1.00 41.72 357 LYS A N 1
ATOM 2962 C CA . LYS A 1 357 ? -22.923 20.320 12.861 1.00 41.72 357 LYS A CA 1
ATOM 2963 C C . LYS A 1 357 ? -24.123 21.233 12.517 1.00 41.72 357 LYS A C 1
ATOM 2965 O O . LYS A 1 357 ? -25.166 21.124 13.157 1.00 41.72 357 LYS A O 1
ATOM 2970 N N . GLY A 1 358 ? -24.014 22.086 11.488 1.00 34.06 358 GLY A N 1
ATOM 2971 C CA . GLY A 1 358 ? -25.037 23.060 11.059 1.00 34.06 358 GLY A CA 1
ATOM 2972 C C . GLY A 1 358 ? -25.962 22.622 9.911 1.00 34.06 358 GLY A C 1
ATOM 2973 O O . GLY A 1 358 ? -26.745 23.427 9.419 1.00 34.06 358 GLY A O 1
ATOM 2974 N N . GLY A 1 359 ? -25.904 21.362 9.475 1.00 30.80 359 GLY A N 1
ATOM 2975 C CA . GLY A 1 359 ? -26.741 20.815 8.399 1.00 30.80 359 GLY A CA 1
ATOM 2976 C C . GLY A 1 359 ? -28.073 20.222 8.871 1.00 30.80 359 GLY A C 1
ATOM 2977 O O . GLY A 1 359 ? -28.425 19.115 8.469 1.00 30.80 359 GLY A O 1
ATOM 2978 N N . LYS A 1 360 ? -28.815 20.918 9.738 1.00 34.38 360 LYS A N 1
ATOM 2979 C CA . LYS A 1 360 ? -30.250 20.664 9.948 1.00 34.38 360 LYS A CA 1
ATOM 2980 C C . LYS A 1 360 ? -31.005 21.986 9.808 1.00 34.38 360 LYS A C 1
ATOM 2982 O O . LYS A 1 360 ? -30.928 22.833 10.687 1.00 34.38 360 LYS A O 1
ATOM 2987 N N . HIS A 1 361 ? -31.760 22.074 8.710 1.00 29.23 361 HIS A N 1
ATOM 2988 C CA . HIS A 1 361 ? -32.691 23.133 8.296 1.00 29.23 361 HIS A CA 1
ATOM 2989 C C . HIS A 1 361 ? -32.093 24.424 7.710 1.00 29.23 361 HIS A C 1
ATOM 2991 O O . HIS A 1 361 ? -31.879 25.400 8.421 1.00 29.23 361 HIS A O 1
ATOM 2997 N N . ALA A 1 362 ? -31.991 24.453 6.377 1.00 29.95 362 ALA A N 1
ATOM 2998 C CA . ALA A 1 362 ? -32.756 25.368 5.520 1.00 29.95 362 ALA A CA 1
ATOM 2999 C C . ALA A 1 362 ? -32.891 24.754 4.121 1.00 29.95 362 ALA A C 1
ATOM 3001 O O . ALA A 1 362 ? -31.845 24.337 3.576 1.00 29.95 362 ALA A O 1
#

Sequence (362 aa):
MSKYPLTVAAILYRGLMEGSNETIFDKRKKEYIQEEKERAFVSSVLKEYPHAIGYLIGNHLSNTETLSKDEVHTIYSNRDSIESIESSEADKAFYEQRYKRLGWEYPNGVEVYKKLYENENHIVPFKDYDEEELKELEYKYEETLLFEVWEDEQNEFTEFCKGVNSDGFNCYYHDIDFTIPGYAGMNSDIYYRVCQHYKYLYCNDDELDQTRCSDIIENRDALEKYKNNTIDYSKVSFNKTLALIDAIEEKYGGVFVILGDCGVSKDGGIEFDYKKLQQVLDDKNIRYYEMKGRLPTYLPTHYVVVIELCTSNKHLISLCKSIIESYRRMPCFTYISLFKELDNDEGMKEERISLLKGGKHA

Foldseek 3Di:
DDPPPPVVVVVVVVCVVPPDDPPVVVVVVVVVVVLVVLVVVVVVCCVVPVPLLCVQVPNPPDPDPDDDPVSSVSCSVCVVVSVVVVVVVVVVVVLVVVVVVLCVVQVLLVVLVCVQQPDPVDDDRSVPDDSVSSVVLSVLQVQVVLVVVVLVVLVVVQVLLVVLQDPAWDKDKDFQWDWGQDNNRDIDIGTRIAIETEHAEEEPDPPDDCVVPVRNVVVVVVVVCLLQQNDACLVRAQVRVVSSVVSCCVVPVAEEEEEEQAVVHNGDNNVVSVVVSVVVCVVVVHHYDYDPDADDLDDPDQEYEYEHQHHEPVRVSVVLVSQQVRYPRGHRYYYYYHYYYQDPVNVVVCVCVVVVVPPDDD

pLDDT: mean 73.77, std 16.92, range [29.23, 95.56]

Secondary structure (DSSP, 8-state):
--S-SHHHHHHHHHHHHS---HHHHHHHHHHHHHHHHHHHHHHHHHHH-HHHHHHHTTT---S-S---HHHHHHHHHTHHHHHHHHHHHHHHHHHHHHHHHHHHHSHHHHHHHHHHH-BTTB---GGG--HHHHHHHHHHHHHHHHHHHHHHHHHHHHHHHHHH--SS-EEEEEEEEEEEE-TTSSEEEEEEEEEEEEEEEE---TTS-TTT-HHHHHHHHHHHHHHTT-S--HHHHHHHHHHHHHHHHHHHS-EEEEE---TT---HHHHHHHHHHHHHHHHTT--EEE-SSSPPS--SSSEEEEEEEEE-HHHHHHHHHHHHHH-SSPPEEEEEEEEEEPPHHHHHHGGGHHHHS--S--

Radius of gyration: 42.43 Å; chains: 1; bounding box: 104×60×112 Å